Protein AF-A0A9P6H399-F1 (afdb_monomer_lite)

Organism: NCBI:txid56493

Structure (mmCIF, N/CA/C/O backbone):
data_AF-A0A9P6H399-F1
#
_entry.id   AF-A0A9P6H399-F1
#
loop_
_atom_site.group_PDB
_atom_site.id
_atom_site.type_symbol
_atom_site.label_atom_id
_atom_site.label_alt_id
_atom_site.label_comp_id
_atom_site.label_asym_id
_atom_site.label_entity_id
_atom_site.label_seq_id
_atom_site.pdbx_PDB_ins_code
_atom_site.Cartn_x
_atom_site.Cartn_y
_atom_site.Cartn_z
_atom_site.occupancy
_atom_site.B_iso_or_equiv
_atom_site.auth_seq_id
_atom_site.auth_comp_id
_atom_site.auth_asym_id
_atom_site.auth_atom_id
_atom_site.pdbx_PDB_model_num
ATOM 1 N N . MET A 1 1 ? 12.149 -67.390 -6.386 1.00 56.44 1 MET A N 1
ATOM 2 C CA . MET A 1 1 ? 12.774 -66.345 -5.539 1.00 56.44 1 MET A CA 1
ATOM 3 C C . MET A 1 1 ? 13.997 -65.830 -6.284 1.00 56.44 1 MET A C 1
ATOM 5 O O . MET A 1 1 ? 14.786 -66.662 -6.704 1.00 56.44 1 MET A O 1
ATOM 9 N N . ARG A 1 2 ? 14.105 -64.504 -6.474 1.00 49.56 2 ARG A N 1
ATOM 10 C CA . ARG A 1 2 ? 14.801 -63.798 -7.581 1.00 49.56 2 ARG A CA 1
ATOM 11 C C . ARG A 1 2 ? 14.125 -63.976 -8.948 1.00 49.56 2 ARG A C 1
ATOM 13 O O . ARG A 1 2 ? 14.125 -65.073 -9.488 1.00 49.56 2 ARG A O 1
ATOM 20 N N . SER A 1 3 ? 13.524 -62.911 -9.477 1.00 45.97 3 SER A N 1
ATOM 21 C CA . SER A 1 3 ? 14.086 -62.143 -10.600 1.00 45.97 3 SER A CA 1
ATOM 22 C C . SER A 1 3 ? 13.149 -61.000 -11.042 1.00 45.97 3 SER A C 1
ATOM 24 O O . SER A 1 3 ? 11.953 -61.073 -10.761 1.00 45.97 3 SER A O 1
ATOM 26 N N . PRO A 1 4 ? 13.704 -59.950 -11.679 1.00 64.31 4 PRO A N 1
ATOM 27 C CA . PRO A 1 4 ? 13.032 -58.710 -12.068 1.00 64.31 4 PRO A CA 1
ATOM 28 C C . PRO A 1 4 ? 12.551 -58.732 -13.533 1.00 64.31 4 PRO A C 1
ATOM 30 O O . PRO A 1 4 ? 13.038 -59.522 -14.337 1.00 64.31 4 PRO A O 1
ATOM 33 N N . ALA A 1 5 ? 11.643 -57.822 -13.878 1.00 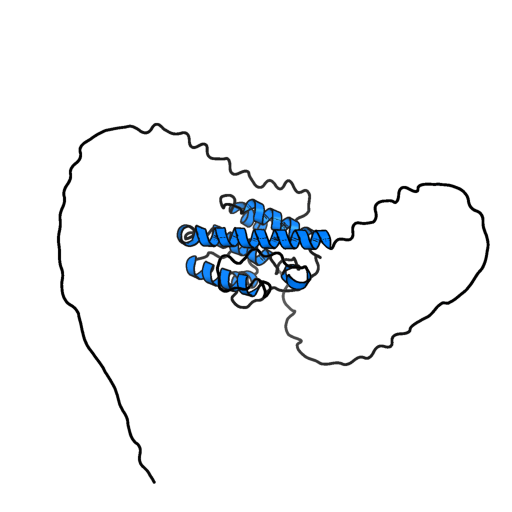55.31 5 ALA A N 1
ATOM 34 C CA . ALA A 1 5 ? 11.356 -57.363 -15.242 1.00 55.31 5 ALA A CA 1
ATOM 35 C C . ALA A 1 5 ? 10.966 -55.881 -15.085 1.00 55.31 5 ALA A C 1
ATOM 37 O O . ALA A 1 5 ? 10.087 -55.576 -14.285 1.00 55.31 5 ALA A O 1
ATOM 38 N N . ASP A 1 6 ? 11.712 -54.888 -15.561 1.00 50.72 6 ASP A N 1
ATOM 39 C CA . ASP A 1 6 ? 12.177 -54.615 -16.927 1.00 50.72 6 ASP A CA 1
ATOM 40 C C . ASP A 1 6 ? 11.008 -54.421 -17.902 1.00 50.72 6 ASP A C 1
ATOM 42 O O . ASP A 1 6 ? 10.477 -55.361 -18.488 1.00 50.72 6 ASP A O 1
ATOM 46 N N . THR A 1 7 ? 10.537 -53.178 -17.986 1.00 59.69 7 THR A N 1
ATOM 47 C CA . THR A 1 7 ? 9.657 -52.617 -19.023 1.00 59.69 7 THR A CA 1
ATOM 48 C C . THR A 1 7 ? 9.739 -51.102 -18.824 1.00 59.69 7 THR A C 1
ATOM 50 O O . THR A 1 7 ? 9.522 -50.621 -17.720 1.00 59.69 7 THR A O 1
ATOM 53 N N . GLY A 1 8 ? 10.070 -50.243 -19.768 1.00 48.22 8 GLY A N 1
ATOM 54 C CA . GLY A 1 8 ? 10.316 -50.357 -21.191 1.00 48.22 8 GLY A CA 1
ATOM 55 C C . GLY A 1 8 ? 10.316 -48.906 -21.666 1.00 48.22 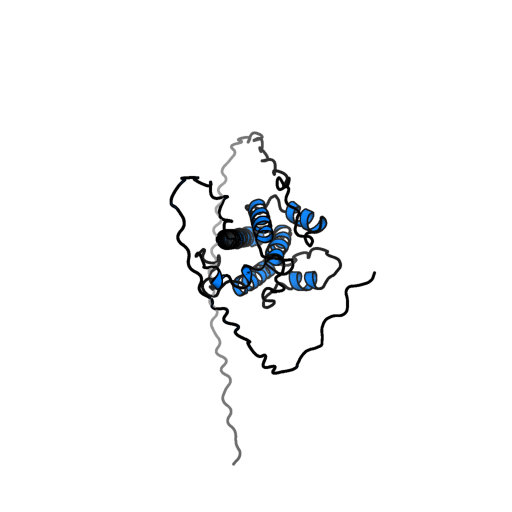8 GLY A C 1
ATOM 56 O O . GLY A 1 8 ? 9.353 -48.178 -21.434 1.00 48.22 8 GLY A O 1
ATOM 57 N N . LEU A 1 9 ? 11.437 -48.464 -22.228 1.00 48.38 9 LEU A N 1
ATOM 58 C CA . LEU A 1 9 ? 11.573 -47.177 -22.900 1.00 48.38 9 LEU A CA 1
ATOM 59 C C . LEU A 1 9 ? 10.561 -47.126 -24.049 1.00 48.38 9 LEU A C 1
ATOM 61 O O . LEU A 1 9 ? 10.626 -47.981 -24.929 1.00 48.38 9 LEU A O 1
ATOM 65 N N . ASN A 1 10 ? 9.669 -46.133 -24.067 1.00 55.03 10 ASN A N 1
ATOM 66 C CA . ASN A 1 10 ? 8.928 -45.795 -25.278 1.00 55.03 10 ASN A CA 1
ATOM 67 C C . ASN A 1 10 ? 9.324 -44.388 -25.726 1.00 55.03 10 ASN A C 1
ATOM 69 O O . ASN A 1 10 ? 8.841 -43.381 -25.209 1.00 55.03 10 ASN A O 1
ATOM 73 N N . ALA A 1 11 ? 10.281 -44.358 -26.649 1.00 48.44 11 ALA A N 1
ATOM 74 C CA . ALA A 1 11 ? 10.540 -43.227 -27.513 1.00 48.44 11 ALA A CA 1
ATOM 75 C C . ALA A 1 11 ? 9.567 -43.344 -28.686 1.00 48.44 11 ALA A C 1
ATOM 77 O O . ALA A 1 11 ? 9.708 -44.249 -29.505 1.00 48.44 11 ALA A O 1
ATOM 78 N N . GLU A 1 12 ? 8.598 -42.436 -28.764 1.00 51.94 12 GLU A N 1
ATOM 79 C CA . GLU A 1 12 ? 7.814 -42.250 -29.977 1.00 51.94 12 GLU A CA 1
ATOM 80 C C . GLU A 1 12 ? 8.087 -40.855 -30.528 1.00 51.94 12 GLU A C 1
ATOM 82 O O . GLU A 1 12 ? 8.062 -39.835 -29.838 1.00 51.94 12 GLU A O 1
ATOM 87 N N . GLN A 1 13 ? 8.479 -40.886 -31.786 1.00 48.72 13 GLN A N 1
ATOM 88 C CA . GLN A 1 13 ? 9.085 -39.853 -32.591 1.00 48.72 13 GLN A CA 1
ATOM 89 C C . GLN A 1 13 ? 8.120 -39.598 -33.759 1.00 48.72 13 GLN A C 1
ATOM 91 O O . GLN A 1 13 ? 7.413 -40.521 -34.161 1.00 48.72 13 GLN A O 1
ATOM 96 N N . VAL A 1 14 ? 8.232 -38.410 -34.376 1.00 55.31 14 VAL A N 1
ATOM 97 C CA . VAL A 1 14 ? 7.723 -38.029 -35.724 1.00 55.31 14 VAL A CA 1
ATOM 98 C C . VAL A 1 14 ? 6.280 -37.448 -35.736 1.00 55.31 14 VAL A C 1
ATOM 100 O O . VAL A 1 14 ? 5.463 -37.908 -34.946 1.00 55.31 14 VAL A O 1
ATOM 103 N N . PRO A 1 15 ? 5.906 -36.471 -36.613 1.00 59.00 15 PRO A N 1
ATOM 104 C CA . PRO A 1 15 ? 6.652 -35.878 -37.738 1.00 59.00 15 PRO A CA 1
ATOM 105 C C . PRO A 1 15 ? 6.819 -34.350 -37.760 1.00 59.00 15 PRO A C 1
ATOM 107 O O . PRO A 1 15 ? 5.972 -33.567 -37.338 1.00 59.00 15 PRO A O 1
ATOM 110 N N . ALA A 1 16 ? 7.895 -33.964 -38.447 1.00 44.66 16 ALA A N 1
ATOM 111 C CA . ALA A 1 16 ? 8.062 -32.690 -39.127 1.00 44.66 16 ALA A CA 1
ATOM 112 C C . ALA A 1 16 ? 6.997 -32.486 -40.222 1.00 44.66 16 ALA A C 1
ATOM 114 O O . ALA A 1 16 ? 6.689 -33.411 -40.973 1.00 44.66 16 ALA A O 1
ATOM 115 N N . SER A 1 17 ? 6.501 -31.254 -40.356 1.00 53.16 17 SER A N 1
ATOM 116 C CA . SER A 1 17 ? 5.765 -30.793 -41.538 1.00 53.16 17 SER A CA 1
ATOM 117 C C . SER A 1 17 ? 6.605 -29.779 -42.324 1.00 53.16 17 SER A C 1
ATOM 119 O O . SER A 1 17 ? 7.189 -28.882 -41.710 1.00 53.16 17 SER A O 1
ATOM 121 N N . PRO A 1 18 ? 6.682 -29.912 -43.660 1.00 58.12 18 PRO A N 1
ATOM 122 C CA . PRO A 1 18 ? 7.480 -29.052 -44.519 1.00 58.12 18 PRO A CA 1
ATOM 123 C C . PRO A 1 18 ? 6.646 -27.983 -45.260 1.00 58.12 18 PRO A C 1
ATOM 125 O O . PRO A 1 18 ? 5.468 -28.172 -45.535 1.00 58.12 18 PRO A O 1
ATOM 128 N N . HIS A 1 19 ? 7.334 -26.894 -45.625 1.00 44.53 19 HIS A N 1
ATOM 129 C CA . HIS A 1 19 ? 7.075 -25.930 -46.711 1.00 44.53 19 HIS A CA 1
ATOM 130 C C . HIS A 1 19 ? 5.679 -25.297 -46.879 1.00 44.53 19 HIS A C 1
ATOM 132 O O . HIS A 1 19 ? 4.761 -25.928 -47.384 1.00 44.53 19 HIS A O 1
ATOM 138 N N . THR A 1 20 ? 5.608 -23.964 -46.771 1.00 45.47 20 THR A N 1
ATOM 139 C CA . THR A 1 20 ? 5.190 -23.137 -47.924 1.00 45.47 20 THR A CA 1
ATOM 140 C C . THR A 1 20 ? 5.811 -21.741 -47.824 1.00 45.47 20 THR A C 1
ATOM 142 O O . THR A 1 20 ? 5.498 -20.960 -46.930 1.00 45.47 20 THR A O 1
ATOM 145 N N . ALA A 1 21 ? 6.725 -21.448 -48.746 1.00 49.28 21 ALA A N 1
ATOM 146 C CA . ALA A 1 21 ? 7.104 -20.090 -49.097 1.00 49.28 21 ALA A CA 1
ATOM 147 C C . ALA A 1 21 ? 5.959 -19.464 -49.898 1.00 49.28 21 ALA A C 1
ATOM 149 O O . ALA A 1 21 ? 5.403 -20.143 -50.752 1.00 49.28 21 ALA A O 1
ATOM 150 N N . ASN A 1 22 ? 5.652 -18.189 -49.669 1.00 49.81 22 ASN A N 1
ATOM 151 C CA . ASN A 1 22 ? 5.100 -17.325 -50.705 1.00 49.81 22 ASN A CA 1
ATOM 152 C C . ASN A 1 22 ? 5.524 -15.882 -50.437 1.00 49.81 22 ASN A C 1
ATOM 154 O O . ASN A 1 22 ? 5.089 -15.236 -49.487 1.00 49.81 22 ASN A O 1
ATOM 158 N N . SER A 1 23 ? 6.409 -15.413 -51.311 1.00 46.62 23 SER A N 1
ATOM 159 C CA . SER A 1 23 ? 6.708 -14.012 -51.548 1.00 46.62 23 SER A CA 1
ATOM 160 C C . SER A 1 23 ? 5.488 -13.331 -52.163 1.00 46.62 23 SER A C 1
ATOM 162 O O . SER A 1 23 ? 4.916 -13.842 -53.125 1.00 46.62 23 SER A O 1
ATOM 164 N N . THR A 1 24 ? 5.139 -12.131 -51.707 1.00 46.69 24 THR A N 1
ATOM 165 C CA . THR A 1 24 ? 4.493 -11.147 -52.582 1.00 46.69 24 THR A CA 1
ATOM 166 C C . THR A 1 24 ? 4.948 -9.752 -52.183 1.00 46.69 24 THR A C 1
ATOM 168 O O . THR A 1 24 ? 4.506 -9.168 -51.200 1.00 46.69 24 THR A O 1
ATOM 171 N N . THR A 1 25 ? 5.887 -9.251 -52.975 1.00 45.34 25 THR A N 1
ATOM 172 C CA . THR A 1 25 ? 6.206 -7.839 -53.137 1.00 45.34 25 THR A CA 1
ATOM 173 C C . THR A 1 25 ? 4.960 -7.119 -53.649 1.00 45.34 25 THR A C 1
ATOM 175 O O . THR A 1 25 ? 4.395 -7.507 -54.669 1.00 45.34 25 THR A O 1
ATOM 178 N N . THR A 1 26 ? 4.529 -6.054 -52.983 1.00 49.28 26 THR A N 1
ATOM 179 C CA . THR A 1 26 ? 3.670 -5.036 -53.599 1.00 49.28 26 THR A CA 1
ATOM 180 C C . THR A 1 26 ? 4.202 -3.677 -53.187 1.00 49.28 26 THR A C 1
ATOM 182 O O . THR A 1 26 ? 3.962 -3.178 -52.093 1.00 49.28 26 THR A O 1
ATOM 185 N N . THR A 1 27 ? 5.009 -3.133 -54.088 1.00 47.66 27 THR A N 1
ATOM 186 C CA . THR A 1 27 ? 5.322 -1.719 -54.226 1.00 47.66 27 THR A CA 1
ATOM 187 C C . THR A 1 27 ? 4.038 -0.966 -54.558 1.00 47.66 27 THR A C 1
ATOM 189 O O . THR A 1 27 ? 3.333 -1.286 -55.513 1.00 47.66 27 THR A O 1
ATOM 192 N N . SER A 1 28 ? 3.724 0.049 -53.767 1.00 62.78 28 SER A N 1
ATOM 193 C CA . SER A 1 28 ? 2.796 1.106 -54.151 1.00 62.78 28 SER A CA 1
ATOM 194 C C . SER A 1 28 ? 3.377 2.404 -53.624 1.00 62.78 28 SER A C 1
ATOM 196 O O . SER A 1 28 ? 3.209 2.758 -52.461 1.00 62.78 28 SER A O 1
ATOM 198 N N . ASP A 1 29 ? 4.126 3.057 -54.507 1.00 48.44 29 ASP A N 1
ATOM 199 C CA . ASP A 1 29 ? 4.407 4.478 -54.432 1.00 48.44 29 ASP A CA 1
ATOM 200 C C . ASP A 1 29 ? 3.072 5.229 -54.403 1.00 48.44 29 ASP A C 1
ATOM 202 O O . ASP A 1 29 ? 2.199 5.030 -55.250 1.00 48.44 29 ASP A O 1
ATOM 206 N N . THR A 1 30 ? 2.889 6.098 -53.416 1.00 59.94 30 THR A N 1
ATOM 207 C CA . THR A 1 30 ? 1.945 7.206 -53.529 1.00 59.94 30 THR A CA 1
ATOM 208 C C . THR A 1 30 ? 2.633 8.452 -53.022 1.00 59.94 30 THR A C 1
ATOM 210 O O . THR A 1 30 ? 3.125 8.531 -51.897 1.00 59.94 30 THR A O 1
ATOM 213 N N . ASP A 1 31 ? 2.700 9.369 -53.968 1.00 45.91 31 ASP A N 1
ATOM 214 C CA . ASP A 1 31 ? 3.429 10.609 -53.988 1.00 45.91 31 ASP A CA 1
ATOM 215 C C . ASP A 1 31 ? 2.832 11.668 -53.045 1.00 45.91 31 ASP A C 1
ATOM 217 O O . ASP A 1 31 ? 1.652 11.657 -52.692 1.00 45.91 31 ASP A O 1
ATOM 221 N N . LEU A 1 32 ? 3.726 12.579 -52.680 1.00 50.50 32 LEU A N 1
ATOM 222 C CA . LEU A 1 32 ? 3.605 13.893 -52.058 1.00 50.50 32 LEU A CA 1
ATOM 223 C C . LEU A 1 32 ? 2.189 14.465 -51.842 1.00 50.50 32 LEU A C 1
ATOM 225 O O . LEU A 1 32 ? 1.514 14.896 -52.775 1.00 50.50 32 LEU A O 1
ATOM 229 N N . SER A 1 33 ? 1.856 14.728 -50.573 1.00 52.94 33 SER A N 1
ATOM 230 C CA . SER A 1 33 ? 1.227 16.008 -50.231 1.00 52.94 33 SER A CA 1
ATOM 231 C C . SER A 1 33 ? 1.635 16.492 -48.842 1.00 52.94 33 SER A C 1
ATOM 233 O O . SER A 1 33 ? 1.347 15.896 -47.806 1.00 52.94 33 SER A O 1
ATOM 235 N N . SER A 1 34 ? 2.372 17.596 -48.878 1.00 53.09 34 SER A N 1
ATOM 236 C CA . SER A 1 34 ? 2.916 18.347 -47.761 1.00 53.09 34 SER A CA 1
ATOM 237 C C . SER A 1 34 ? 1.791 19.116 -47.066 1.00 53.09 34 SER A C 1
ATOM 239 O O . SER A 1 34 ? 1.245 20.065 -47.627 1.00 53.09 34 SER A O 1
ATOM 241 N N . ALA A 1 35 ? 1.452 18.727 -45.838 1.00 48.91 35 ALA A N 1
ATOM 242 C CA . ALA A 1 35 ? 0.605 19.514 -44.948 1.00 48.91 35 ALA A CA 1
ATOM 243 C C . ALA A 1 35 ? 1.302 19.654 -43.590 1.00 48.91 35 ALA A C 1
ATOM 245 O O . ALA A 1 35 ? 1.433 18.714 -42.812 1.00 48.91 35 ALA A O 1
ATOM 246 N N . ARG A 1 36 ? 1.801 20.865 -43.354 1.00 56.97 36 ARG A N 1
ATOM 247 C CA . ARG A 1 36 ? 2.506 21.326 -42.158 1.00 56.97 36 ARG A CA 1
ATOM 248 C C . ARG A 1 36 ? 1.574 21.277 -40.932 1.00 56.97 36 ARG A C 1
ATOM 250 O O . ARG A 1 36 ? 0.585 22.010 -40.933 1.00 56.97 36 ARG A O 1
ATOM 257 N N . PRO A 1 37 ? 1.881 20.513 -39.868 1.00 51.41 37 PRO A N 1
ATOM 258 C CA . PRO A 1 37 ? 1.197 20.660 -38.590 1.00 51.41 37 PRO A CA 1
ATOM 259 C C . PRO A 1 37 ? 1.703 21.937 -37.917 1.00 51.41 37 PRO A C 1
ATOM 261 O O . PRO A 1 37 ? 2.909 22.140 -37.761 1.00 51.41 37 PRO A O 1
ATOM 264 N N . GLY A 1 38 ? 0.783 22.832 -37.563 1.00 53.56 38 GLY A N 1
ATOM 265 C CA . GLY A 1 38 ? 1.098 23.973 -36.711 1.00 53.56 38 GLY A CA 1
ATOM 266 C C . GLY A 1 38 ? 1.588 23.510 -35.332 1.00 53.56 38 GLY A C 1
ATOM 267 O O . GLY A 1 38 ? 1.260 22.398 -34.912 1.00 53.56 38 GLY A O 1
ATOM 268 N N . PRO A 1 39 ? 2.358 24.343 -34.613 1.00 53.50 39 PRO A N 1
ATOM 269 C CA . PRO A 1 39 ? 2.712 24.079 -33.228 1.00 53.50 39 PRO A CA 1
ATOM 270 C C . PRO A 1 39 ? 1.439 24.192 -32.384 1.00 53.50 39 PRO A C 1
ATOM 272 O O . PRO A 1 39 ? 1.049 25.278 -31.956 1.00 53.50 39 PRO A O 1
ATOM 275 N N . GLY A 1 40 ? 0.747 23.067 -32.211 1.00 44.25 40 GLY A N 1
ATOM 276 C CA . GLY A 1 40 ? -0.303 22.930 -31.219 1.00 44.25 40 GLY A CA 1
ATOM 277 C C . GLY A 1 40 ? 0.333 23.156 -29.860 1.00 44.25 40 GLY A C 1
ATOM 278 O O . GLY A 1 40 ? 1.210 22.403 -29.451 1.00 44.25 40 GLY A O 1
ATOM 279 N N . SER A 1 41 ? -0.054 24.247 -29.208 1.00 53.62 41 SER A N 1
ATOM 280 C CA . SER A 1 41 ? 0.273 24.504 -27.818 1.00 53.62 41 SER A CA 1
ATOM 281 C C . SER A 1 41 ? -0.223 23.332 -26.980 1.00 53.62 41 SER A C 1
ATOM 283 O O . SER A 1 41 ? -1.413 23.246 -26.675 1.00 53.62 41 SER A O 1
ATOM 285 N N . ASP A 1 42 ? 0.700 22.452 -26.601 1.00 41.16 42 ASP A N 1
ATOM 286 C CA . ASP A 1 42 ? 0.535 21.574 -25.455 1.00 41.16 42 ASP A CA 1
ATOM 287 C C . ASP A 1 42 ? 0.283 22.475 -24.245 1.00 41.16 42 ASP A C 1
ATOM 289 O O . ASP A 1 42 ? 1.196 23.035 -23.635 1.00 41.16 42 ASP A O 1
ATOM 293 N N . SER A 1 43 ? -0.998 22.657 -23.922 1.00 50.91 43 SER A N 1
ATOM 294 C CA . SER A 1 43 ? -1.415 23.039 -22.581 1.00 50.91 43 SER A CA 1
ATOM 295 C C . SER A 1 43 ? -1.040 21.878 -21.675 1.00 50.91 43 SER A C 1
ATOM 297 O O . SER A 1 43 ? -1.849 20.996 -21.399 1.00 50.91 43 SER A O 1
ATOM 299 N N . ALA A 1 44 ? 0.224 21.866 -21.257 1.00 45.34 44 ALA A N 1
ATOM 300 C CA . ALA A 1 44 ? 0.690 21.069 -20.146 1.00 45.34 44 ALA A CA 1
ATOM 301 C C . ALA A 1 44 ? -0.209 21.419 -18.960 1.00 45.34 44 ALA A C 1
ATOM 303 O O . ALA A 1 44 ? -0.134 22.521 -18.411 1.00 45.34 44 ALA A O 1
ATOM 304 N N . ILE A 1 45 ? -1.115 20.502 -18.622 1.00 49.66 45 ILE A N 1
ATOM 305 C CA . ILE A 1 45 ? -1.917 20.598 -17.411 1.00 49.66 45 ILE A CA 1
ATOM 306 C C . ILE A 1 45 ? -0.901 20.715 -16.271 1.00 49.66 45 ILE A C 1
ATOM 308 O O . ILE A 1 45 ? -0.073 19.812 -16.117 1.00 49.66 45 ILE A O 1
ATOM 312 N N . PRO A 1 46 ? -0.885 21.825 -15.515 1.00 46.47 46 PRO A N 1
ATOM 313 C CA . PRO A 1 46 ? 0.063 21.978 -14.432 1.00 46.47 46 PRO A CA 1
ATOM 314 C C . PRO A 1 46 ? -0.246 20.890 -13.408 1.00 46.47 46 PRO A C 1
ATOM 316 O O . PRO A 1 46 ? -1.306 20.909 -12.778 1.00 46.47 46 PRO A O 1
ATOM 319 N N . ALA A 1 47 ? 0.671 19.925 -13.280 1.00 48.12 47 ALA A N 1
ATOM 320 C CA . ALA A 1 47 ? 0.660 18.944 -12.208 1.00 48.12 47 ALA A CA 1
ATOM 321 C C . ALA A 1 47 ? 0.533 19.730 -10.907 1.00 48.12 47 ALA A C 1
ATOM 323 O O . ALA A 1 47 ? 1.445 20.464 -10.523 1.00 48.12 47 ALA A O 1
ATOM 324 N N . THR A 1 48 ? -0.653 19.688 -10.302 1.00 50.06 48 THR A N 1
ATOM 325 C CA . THR A 1 48 ? -0.938 20.503 -9.130 1.00 50.06 48 THR A CA 1
ATOM 326 C C . THR A 1 48 ? -0.048 19.948 -8.027 1.00 50.06 48 THR A C 1
ATOM 328 O O . THR A 1 48 ? -0.205 18.774 -7.679 1.00 50.06 48 THR A O 1
ATOM 331 N N . PRO A 1 49 ? 0.934 20.716 -7.519 1.00 54.62 49 PRO A N 1
ATOM 332 C CA . PRO A 1 49 ? 1.785 20.223 -6.454 1.00 54.62 49 PRO A CA 1
ATOM 333 C C . PRO A 1 49 ? 0.866 19.823 -5.308 1.00 54.62 49 PRO A C 1
ATOM 335 O O . PRO A 1 49 ? -0.010 20.609 -4.931 1.00 54.62 49 PRO A O 1
ATOM 338 N N . LEU A 1 50 ? 1.040 18.593 -4.808 1.00 54.38 50 LEU A N 1
ATOM 339 C CA . LEU A 1 50 ? 0.365 18.061 -3.626 1.00 54.38 50 LEU A CA 1
ATOM 340 C C . LEU A 1 50 ? 0.716 18.968 -2.449 1.00 54.38 50 LEU A C 1
ATOM 342 O O . LEU A 1 50 ? 1.638 18.706 -1.685 1.00 54.38 50 LEU A O 1
ATOM 346 N N . THR A 1 51 ? 0.031 20.098 -2.363 1.00 52.06 51 THR A N 1
ATOM 347 C CA . THR A 1 51 ? 0.182 21.072 -1.302 1.00 52.06 51 THR A CA 1
ATOM 348 C C . THR A 1 51 ? -0.816 20.601 -0.266 1.00 52.06 51 THR A C 1
ATOM 350 O O . THR A 1 51 ? -2.018 20.763 -0.491 1.00 52.06 51 THR A O 1
ATOM 353 N N . PRO A 1 52 ? -0.374 19.914 0.799 1.00 50.25 52 PRO A N 1
ATOM 354 C CA . PRO A 1 52 ? -1.288 19.301 1.742 1.00 50.25 52 PRO A CA 1
ATOM 355 C C . PRO A 1 52 ? -2.137 20.399 2.373 1.00 50.25 52 PRO A C 1
ATOM 357 O O . PRO A 1 52 ? -1.677 21.165 3.211 1.00 50.25 52 PRO A O 1
ATOM 360 N N . THR A 1 53 ? -3.396 20.485 1.950 1.00 51.38 53 THR A N 1
ATOM 361 C CA . THR A 1 53 ? -4.394 21.388 2.541 1.00 51.38 53 THR A CA 1
ATOM 362 C C . THR A 1 53 ? -4.835 20.889 3.921 1.00 51.38 53 THR A C 1
ATOM 364 O O . THR A 1 53 ? -5.576 21.558 4.634 1.00 51.38 53 THR A O 1
ATOM 367 N N . PHE A 1 54 ? -4.373 19.704 4.316 1.00 46.03 54 PHE A N 1
ATOM 368 C CA . PHE A 1 54 ? -4.699 19.077 5.579 1.00 46.03 54 PHE A CA 1
ATOM 369 C C . PHE A 1 54 ? -3.772 19.578 6.687 1.00 46.03 54 PHE A C 1
ATOM 371 O O . PHE A 1 54 ? -2.614 19.180 6.780 1.00 46.03 54 PHE A O 1
ATOM 378 N N . GLY A 1 55 ? -4.323 20.405 7.574 1.00 50.75 55 GLY A N 1
ATOM 379 C CA . GLY A 1 55 ? -3.738 20.751 8.872 1.00 50.75 55 GLY A CA 1
ATOM 380 C C . GLY A 1 55 ? -3.669 19.583 9.867 1.00 50.75 55 GLY A C 1
ATOM 381 O O . GLY A 1 55 ? -3.542 19.829 11.065 1.00 50.75 55 GLY A O 1
ATOM 382 N N . ASP A 1 56 ? -3.736 18.332 9.398 1.00 54.09 56 ASP A N 1
ATOM 383 C CA . ASP A 1 56 ? -3.615 17.146 10.237 1.00 54.09 56 ASP A CA 1
ATOM 384 C C . ASP A 1 56 ? -2.173 16.645 10.225 1.00 54.09 56 ASP A C 1
ATOM 386 O O . ASP A 1 56 ? -1.546 16.443 9.185 1.00 54.09 56 ASP A O 1
ATOM 390 N N . SER A 1 57 ? -1.640 16.441 11.424 1.00 78.19 57 SER A N 1
ATOM 391 C CA . SER A 1 57 ? -0.313 15.880 11.638 1.00 78.19 57 SER A CA 1
ATOM 392 C C . SER A 1 57 ? -0.194 14.516 10.953 1.00 78.19 57 SER A C 1
ATOM 394 O O . SER A 1 57 ? -0.974 13.609 11.236 1.00 78.19 57 SER A O 1
ATOM 396 N N . TYR A 1 58 ? 0.806 14.354 10.082 1.00 82.88 58 TYR A N 1
ATOM 397 C CA . TYR A 1 58 ? 1.135 13.049 9.513 1.00 82.88 58 TYR A CA 1
ATOM 398 C C . TYR A 1 58 ? 1.418 12.023 10.622 1.00 82.88 58 TYR A C 1
ATOM 400 O O . TYR A 1 58 ? 2.013 12.368 11.653 1.00 82.88 58 TYR A O 1
ATOM 408 N N . PRO A 1 59 ? 1.072 10.743 10.405 1.00 84.62 59 PRO A N 1
ATOM 409 C CA . PRO A 1 59 ? 1.511 9.661 11.271 1.00 84.62 59 PRO A CA 1
ATOM 410 C C . PRO A 1 59 ? 3.021 9.747 11.501 1.00 84.62 59 PRO A C 1
ATOM 412 O O . PRO A 1 59 ? 3.791 9.878 10.554 1.00 84.62 59 PRO A O 1
ATOM 415 N N . LYS A 1 60 ? 3.470 9.630 12.756 1.00 86.19 60 LYS A N 1
ATOM 416 C CA . LYS A 1 60 ? 4.877 9.871 13.148 1.00 86.19 60 LYS A CA 1
ATOM 417 C C . LYS A 1 60 ? 5.915 9.031 12.392 1.00 86.19 60 LYS A C 1
ATOM 419 O O . LYS A 1 60 ? 7.091 9.374 12.397 1.00 86.19 60 LYS A O 1
ATOM 424 N N . PHE A 1 61 ? 5.505 7.903 11.809 1.00 85.19 61 PHE A N 1
ATOM 425 C CA . PHE A 1 61 ? 6.385 7.031 11.028 1.00 85.19 61 PHE A CA 1
ATOM 426 C C . PHE A 1 61 ? 6.561 7.488 9.573 1.00 85.19 61 PHE A C 1
ATOM 428 O O . PHE A 1 61 ? 7.454 6.989 8.895 1.00 85.19 61 PHE A O 1
ATOM 435 N N . ILE A 1 62 ? 5.731 8.414 9.095 1.00 87.62 62 ILE A N 1
ATOM 436 C CA . ILE A 1 62 ? 5.855 9.029 7.779 1.00 87.62 62 ILE A CA 1
ATOM 437 C C . ILE A 1 62 ? 6.841 10.191 7.911 1.00 87.62 62 ILE A C 1
ATOM 439 O O . ILE A 1 62 ? 6.503 11.291 8.343 1.00 87.62 62 ILE A O 1
ATOM 443 N N . THR A 1 63 ? 8.103 9.911 7.598 1.00 88.88 63 THR A N 1
ATOM 444 C CA . THR A 1 63 ? 9.182 10.902 7.627 1.00 88.88 63 THR A CA 1
ATOM 445 C C . THR A 1 63 ? 9.108 11.828 6.405 1.00 88.88 63 THR A C 1
ATOM 447 O O . THR A 1 63 ? 8.496 11.464 5.397 1.00 88.88 63 THR A O 1
ATOM 450 N N . PRO A 1 64 ? 9.781 12.994 6.423 1.00 86.88 64 PRO A N 1
ATOM 451 C CA . PRO A 1 64 ? 9.867 13.862 5.247 1.00 86.88 64 PRO A CA 1
ATOM 452 C C . PRO A 1 64 ? 10.398 13.153 3.991 1.00 86.88 64 PRO A C 1
ATOM 454 O O . PRO A 1 64 ? 9.919 13.423 2.896 1.00 86.88 64 PRO A O 1
ATOM 457 N N . GLY A 1 65 ? 11.332 12.204 4.141 1.00 86.38 65 GLY A N 1
ATOM 458 C CA . GLY A 1 65 ? 11.836 11.401 3.020 1.00 86.38 65 GLY A CA 1
ATOM 459 C C . GLY A 1 65 ? 10.772 10.477 2.418 1.00 86.38 65 GLY A C 1
ATOM 460 O O . GLY A 1 65 ? 10.652 10.387 1.199 1.00 86.38 65 GLY A O 1
ATOM 461 N N . ILE A 1 66 ? 9.940 9.854 3.261 1.00 88.44 66 ILE A N 1
ATOM 462 C CA . ILE A 1 66 ? 8.792 9.059 2.797 1.00 88.44 66 ILE A CA 1
ATOM 463 C C . ILE A 1 66 ? 7.777 9.960 2.086 1.00 88.44 66 ILE A C 1
ATOM 465 O O . ILE A 1 66 ? 7.278 9.583 1.032 1.00 88.44 66 ILE A O 1
ATOM 469 N N . LEU A 1 67 ? 7.494 11.154 2.618 1.00 87.12 67 LEU A N 1
ATOM 470 C CA . LEU A 1 67 ? 6.587 12.104 1.963 1.00 87.12 67 LEU A CA 1
ATOM 471 C C . LEU A 1 67 ? 7.102 12.538 0.597 1.00 87.12 67 LEU A C 1
ATOM 473 O O . LEU A 1 67 ? 6.341 12.505 -0.362 1.00 87.12 67 LEU A O 1
ATOM 477 N N . ALA A 1 68 ? 8.385 12.886 0.491 1.00 87.25 68 ALA A N 1
ATOM 478 C CA . ALA A 1 68 ? 8.995 13.239 -0.787 1.00 87.25 68 ALA A CA 1
ATOM 479 C C . ALA A 1 68 ? 8.830 12.105 -1.812 1.00 87.25 68 ALA A C 1
ATOM 481 O O . ALA A 1 68 ? 8.416 12.350 -2.939 1.00 87.25 68 ALA A O 1
ATOM 482 N N . SER A 1 69 ? 9.051 10.858 -1.387 1.00 87.06 69 SER A N 1
ATOM 483 C CA . SER A 1 69 ? 8.873 9.657 -2.214 1.00 87.06 69 SER A CA 1
ATOM 484 C C . SER A 1 69 ? 7.428 9.416 -2.658 1.00 87.06 69 SER A C 1
ATOM 486 O O . SER A 1 69 ? 7.196 8.942 -3.767 1.00 87.06 69 SER A O 1
ATOM 488 N N . LEU A 1 70 ? 6.442 9.737 -1.814 1.00 89.75 70 LEU A N 1
ATOM 489 C CA . LEU A 1 70 ? 5.030 9.670 -2.195 1.00 89.75 70 LEU A CA 1
ATOM 490 C C . LEU A 1 70 ? 4.642 10.822 -3.134 1.00 89.75 70 LEU A C 1
ATOM 492 O O . LEU A 1 70 ? 3.815 10.621 -4.016 1.00 89.75 70 LEU A O 1
ATOM 496 N N . SER A 1 71 ? 5.236 12.005 -2.985 1.00 87.56 71 SER A N 1
ATOM 497 C CA . SER A 1 71 ? 4.937 13.164 -3.835 1.00 87.56 71 SER A CA 1
ATOM 498 C C . SER A 1 71 ? 5.569 13.094 -5.226 1.00 87.56 71 SER A C 1
ATOM 500 O O . SER A 1 71 ? 5.010 13.639 -6.173 1.00 87.56 71 SER A O 1
ATOM 502 N N . ASP A 1 72 ? 6.698 12.400 -5.366 1.00 84.31 72 ASP A N 1
ATOM 503 C CA . ASP A 1 72 ? 7.448 12.246 -6.624 1.00 84.31 72 ASP A CA 1
ATOM 504 C C . ASP A 1 72 ? 6.664 11.500 -7.727 1.00 84.31 72 ASP A C 1
ATOM 506 O O . ASP A 1 72 ? 6.998 11.549 -8.905 1.00 84.31 72 ASP A O 1
ATOM 510 N N . VAL A 1 73 ? 5.563 10.836 -7.367 1.00 86.31 73 VAL A N 1
ATOM 511 C CA . VAL A 1 73 ? 4.743 10.006 -8.269 1.00 86.31 73 VAL A CA 1
ATOM 512 C C . VAL A 1 73 ? 3.540 10.780 -8.851 1.00 86.31 73 VAL A C 1
ATOM 514 O O . VAL A 1 73 ? 2.627 10.197 -9.433 1.00 86.31 73 VAL A O 1
ATOM 517 N N . ALA A 1 74 ? 3.526 12.114 -8.738 1.00 70.00 74 ALA A N 1
ATOM 518 C CA . ALA A 1 74 ? 2.382 12.979 -9.069 1.00 70.00 74 ALA A CA 1
ATOM 519 C C . ALA A 1 74 ? 1.831 12.863 -10.510 1.00 70.00 74 ALA A C 1
ATOM 521 O O . ALA A 1 74 ? 0.697 13.267 -10.751 1.00 70.00 74 ALA A O 1
ATOM 522 N N . GLY A 1 75 ? 2.589 12.301 -11.457 1.00 81.25 75 GLY A N 1
ATOM 523 C CA . GLY A 1 75 ? 2.129 12.053 -12.831 1.00 81.25 75 GLY A CA 1
ATOM 524 C C . GLY A 1 75 ? 1.294 10.780 -13.026 1.00 81.25 75 GLY A C 1
ATOM 525 O O . GLY A 1 75 ? 0.793 10.553 -14.123 1.00 81.25 75 GLY A O 1
ATOM 526 N N . THR A 1 76 ? 1.152 9.935 -12.001 1.00 88.19 76 THR A N 1
ATOM 527 C CA . THR A 1 76 ? 0.408 8.671 -12.111 1.00 88.19 76 THR A CA 1
ATOM 528 C C . THR A 1 76 ? -1.076 8.889 -11.819 1.00 88.19 76 THR A C 1
ATOM 530 O O . THR A 1 76 ? -1.438 9.423 -10.768 1.00 88.19 76 THR A O 1
ATOM 533 N N . GLU A 1 77 ? -1.948 8.459 -12.734 1.00 91.44 77 GLU A N 1
ATOM 534 C CA . GLU A 1 77 ? -3.402 8.594 -12.592 1.00 91.44 77 GLU A CA 1
ATOM 535 C C . GLU A 1 77 ? -3.905 7.971 -11.276 1.00 91.44 77 GLU A C 1
ATOM 537 O O . GLU A 1 77 ? -3.494 6.879 -10.883 1.00 91.44 77 GLU A O 1
ATOM 542 N N . GLY A 1 78 ? -4.773 8.693 -10.560 1.00 93.12 78 GLY A N 1
ATOM 543 C CA . GLY A 1 78 ? -5.360 8.244 -9.291 1.00 93.12 78 GLY A CA 1
ATOM 544 C C . GLY A 1 78 ? -4.407 8.227 -8.087 1.00 93.12 78 GLY A C 1
ATOM 545 O O . GLY A 1 78 ? -4.853 7.992 -6.964 1.00 93.12 78 GLY A O 1
ATOM 546 N N . TRP A 1 79 ? -3.114 8.516 -8.269 1.00 95.69 79 TRP A N 1
ATOM 547 C CA . TRP A 1 79 ? -2.123 8.429 -7.193 1.00 95.69 79 TRP A CA 1
ATOM 548 C C . TRP A 1 79 ? -2.362 9.429 -6.055 1.00 95.69 79 TRP A C 1
ATOM 550 O O . TRP A 1 79 ? -2.336 9.060 -4.881 1.00 95.69 79 TRP A O 1
ATOM 560 N N . SER A 1 80 ? -2.632 10.693 -6.395 1.00 92.88 80 SER A N 1
ATOM 561 C CA . SER A 1 80 ? -2.962 11.734 -5.409 1.00 92.88 80 SER A CA 1
ATOM 562 C C . SER A 1 80 ? -4.132 11.307 -4.521 1.00 92.88 80 SER A C 1
ATOM 564 O O . SER A 1 80 ? -4.050 11.370 -3.292 1.00 92.88 80 SER A O 1
ATOM 566 N N . ASP A 1 81 ? -5.203 10.818 -5.145 1.00 94.31 81 ASP A N 1
ATOM 567 C CA . ASP A 1 81 ? -6.414 10.392 -4.448 1.00 94.31 81 ASP A CA 1
ATOM 568 C C . ASP A 1 81 ? -6.143 9.181 -3.556 1.00 94.31 81 ASP A C 1
ATOM 570 O O . ASP A 1 81 ? -6.616 9.136 -2.419 1.00 94.31 81 ASP A O 1
ATOM 574 N N . LEU A 1 82 ? -5.332 8.229 -4.029 1.00 96.56 82 LEU A N 1
ATOM 575 C CA . LEU A 1 82 ? -4.887 7.082 -3.243 1.00 96.56 82 LEU A CA 1
ATOM 576 C C . LEU A 1 82 ? -4.150 7.523 -1.969 1.00 96.56 82 LEU A C 1
ATOM 578 O O . LEU A 1 82 ? -4.473 7.051 -0.876 1.00 96.56 82 LEU A O 1
ATOM 582 N N . VAL A 1 83 ? -3.184 8.439 -2.089 1.00 94.69 83 VAL A N 1
ATOM 583 C CA . VAL A 1 83 ? -2.417 8.948 -0.940 1.00 94.69 83 VAL A CA 1
ATOM 584 C C . VAL A 1 83 ? -3.333 9.686 0.039 1.00 94.69 83 VAL A C 1
ATOM 586 O O . VAL A 1 83 ? -3.246 9.454 1.246 1.00 94.69 83 VAL A O 1
ATOM 589 N N . GLN A 1 84 ? -4.255 10.519 -0.450 1.00 93.06 84 GLN A N 1
ATOM 590 C CA . GLN A 1 84 ? -5.221 11.219 0.404 1.00 93.06 84 GLN A CA 1
ATOM 591 C C . GLN A 1 84 ? -6.160 10.250 1.137 1.00 93.06 84 GLN A C 1
ATOM 593 O O . GLN A 1 84 ? -6.394 10.401 2.338 1.00 93.06 84 GLN A O 1
ATOM 598 N N . LEU A 1 85 ? -6.666 9.224 0.446 1.00 95.31 85 LEU A N 1
ATOM 599 C CA . LEU A 1 85 ? -7.491 8.175 1.050 1.00 95.31 85 LEU A CA 1
ATOM 600 C C . LEU A 1 85 ? -6.726 7.397 2.119 1.00 95.31 85 LEU A C 1
ATOM 602 O O . LEU A 1 85 ? -7.281 7.115 3.180 1.00 95.31 85 LEU A O 1
ATOM 606 N N . TYR A 1 86 ? -5.454 7.090 1.867 1.00 95.19 86 TYR A N 1
ATOM 607 C CA . TYR A 1 86 ? -4.598 6.427 2.841 1.00 95.19 86 TYR A CA 1
ATOM 608 C C . TYR A 1 86 ? -4.403 7.275 4.103 1.00 95.19 86 TYR A C 1
ATOM 610 O O . TYR A 1 86 ? -4.591 6.770 5.209 1.00 95.19 86 TYR A O 1
ATOM 618 N N . LEU A 1 87 ? -4.092 8.566 3.959 1.00 92.62 87 LEU A N 1
ATOM 619 C CA . LEU A 1 87 ? -3.936 9.468 5.104 1.00 92.62 87 LEU A CA 1
ATOM 620 C C . LEU A 1 87 ? -5.238 9.598 5.904 1.00 92.62 87 LEU A C 1
ATOM 622 O O . LEU A 1 87 ? -5.217 9.529 7.132 1.00 92.62 87 LEU A O 1
ATOM 626 N N . LYS A 1 88 ? -6.383 9.703 5.215 1.00 92.94 88 LYS A N 1
ATOM 627 C CA . LYS A 1 88 ? -7.705 9.695 5.854 1.00 92.94 88 LYS A CA 1
ATOM 628 C C . LYS A 1 88 ? -7.934 8.407 6.650 1.00 92.94 88 LYS A C 1
ATOM 630 O O . LYS A 1 88 ? -8.348 8.473 7.805 1.00 92.94 88 LYS A O 1
ATOM 635 N N . PHE A 1 89 ? -7.676 7.248 6.046 1.00 93.69 89 PHE A N 1
ATOM 636 C CA . PHE A 1 89 ? -7.792 5.952 6.715 1.00 93.69 89 PHE A CA 1
ATOM 637 C C . PHE A 1 89 ? -6.902 5.882 7.963 1.00 93.69 89 PHE A C 1
ATOM 639 O O . PHE A 1 89 ? -7.373 5.496 9.029 1.00 93.69 89 PHE A O 1
ATOM 646 N N . GLU A 1 90 ? -5.643 6.300 7.856 1.00 92.56 90 GLU A N 1
ATOM 647 C CA . GLU A 1 90 ? -4.679 6.221 8.954 1.00 92.56 90 GLU A CA 1
ATOM 648 C C . GLU A 1 90 ? -5.066 7.137 10.130 1.00 92.56 90 GLU A C 1
ATOM 650 O O . GLU A 1 90 ? -4.918 6.741 11.285 1.00 92.56 90 GLU A O 1
ATOM 655 N N . ASN A 1 91 ? -5.646 8.311 9.851 1.00 89.81 91 ASN A N 1
ATOM 656 C CA . ASN A 1 91 ? -6.170 9.225 10.874 1.00 89.81 91 ASN A CA 1
ATOM 657 C C . ASN A 1 91 ? -7.431 8.691 11.578 1.00 89.81 91 ASN A C 1
ATOM 659 O O . ASN A 1 91 ? -7.676 9.025 12.739 1.00 89.81 91 ASN A O 1
ATOM 663 N N . LEU A 1 92 ? -8.235 7.870 10.896 1.00 90.81 92 LEU A N 1
ATOM 664 C CA . LEU A 1 92 ? -9.422 7.221 11.467 1.00 90.81 92 LEU A CA 1
ATOM 665 C C . LEU A 1 92 ? -9.088 5.916 12.195 1.00 90.81 92 LEU A C 1
ATOM 667 O O . LEU A 1 92 ? -9.806 5.505 13.110 1.00 90.81 92 LEU A O 1
ATOM 671 N N . SER A 1 93 ? -8.026 5.238 11.766 1.00 88.00 93 SER A N 1
ATOM 672 C CA . SER A 1 93 ? -7.652 3.933 12.283 1.00 88.00 93 SER A CA 1
ATOM 673 C C . SER A 1 93 ? -7.245 4.020 13.760 1.00 88.00 93 SER A C 1
ATOM 675 O O . SER A 1 93 ? -6.487 4.910 14.159 1.00 88.00 93 SER A O 1
ATOM 677 N N . PRO A 1 94 ? -7.668 3.061 14.605 1.00 80.12 94 PRO A N 1
ATOM 678 C CA . PRO A 1 94 ? -7.195 2.982 15.977 1.00 80.12 94 PRO A CA 1
ATOM 679 C C . PRO A 1 94 ? -5.670 2.768 15.991 1.00 80.12 94 PRO A C 1
ATOM 681 O O . PRO A 1 94 ? -5.164 1.684 15.712 1.00 80.12 94 PRO A O 1
ATOM 684 N N . SER A 1 95 ? -4.943 3.832 16.347 1.00 65.06 95 SER A N 1
ATOM 685 C CA . SER A 1 95 ? -3.483 4.050 16.256 1.00 65.06 95 SER A CA 1
ATOM 686 C C . SER A 1 95 ? -2.566 3.047 17.005 1.00 65.06 95 SER A C 1
ATOM 688 O O . SER A 1 95 ? -1.405 3.333 17.285 1.00 65.06 95 SER A O 1
ATOM 690 N N . LYS A 1 96 ? -3.047 1.865 17.406 1.00 63.50 96 LYS A N 1
ATOM 691 C CA . LYS A 1 96 ? -2.348 0.983 18.364 1.00 63.50 96 LYS A CA 1
ATOM 692 C C . LYS A 1 96 ? -2.252 -0.480 17.958 1.00 63.50 96 LYS A C 1
ATOM 694 O O . LYS A 1 96 ? -1.775 -1.292 18.750 1.00 63.50 96 LYS A O 1
ATOM 699 N N . SER A 1 97 ? -2.696 -0.844 16.763 1.00 63.91 97 SER A N 1
ATOM 700 C CA . SER A 1 97 ? -2.659 -2.246 16.377 1.00 63.91 97 SER A CA 1
ATOM 701 C C . SER A 1 97 ? -1.250 -2.665 15.960 1.00 63.91 97 SER A C 1
ATOM 703 O O . SER A 1 97 ? -0.672 -2.141 15.014 1.00 63.91 97 SER A O 1
ATOM 705 N N . THR A 1 98 ? -0.688 -3.642 16.671 1.00 67.69 98 THR A N 1
ATOM 706 C CA . THR A 1 98 ? 0.545 -4.341 16.276 1.00 67.69 98 THR A CA 1
ATOM 707 C C . THR A 1 98 ? 0.280 -5.423 15.227 1.00 67.69 98 THR A C 1
ATOM 709 O O . THR A 1 98 ? 1.203 -6.152 14.856 1.00 67.69 98 THR A O 1
ATOM 712 N N . SER A 1 99 ? -0.967 -5.537 14.751 1.00 74.06 99 SER A N 1
ATOM 713 C CA . SER A 1 99 ? -1.359 -6.456 13.689 1.00 74.06 99 SER A CA 1
ATOM 714 C C . SER A 1 99 ? -0.503 -6.219 12.453 1.00 74.06 99 SER A C 1
ATOM 716 O O . SER A 1 99 ? -0.562 -5.167 11.823 1.00 74.06 99 SER A O 1
ATOM 718 N N . ARG A 1 100 ? 0.272 -7.236 12.088 1.00 84.50 100 ARG A N 1
ATOM 719 C CA . ARG A 1 100 ? 1.043 -7.257 10.849 1.00 84.50 100 ARG A CA 1
ATOM 720 C C . ARG A 1 100 ? 0.221 -7.934 9.763 1.00 84.50 100 ARG A C 1
ATOM 722 O O . ARG A 1 100 ? -0.412 -8.964 10.016 1.00 84.50 100 ARG A O 1
ATOM 729 N N . LEU A 1 101 ? 0.264 -7.373 8.559 1.00 87.25 101 LEU A N 1
ATOM 730 C CA . LEU A 1 101 ? -0.268 -8.049 7.381 1.00 87.25 101 LEU A CA 1
ATOM 731 C C . LEU A 1 101 ? 0.560 -9.306 7.069 1.00 87.25 101 LEU A C 1
ATOM 733 O O . LEU A 1 101 ? 1.73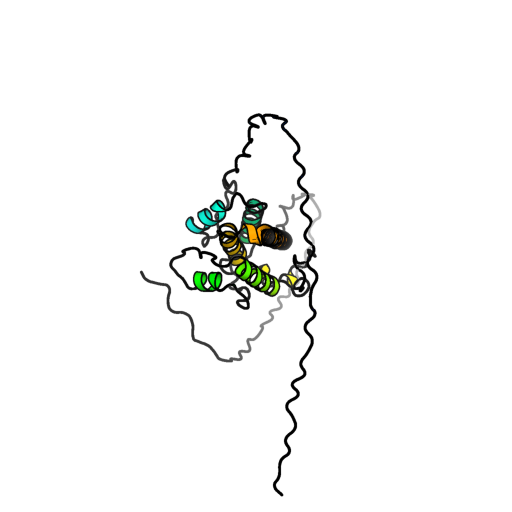9 -9.369 7.453 1.00 87.25 101 LEU A O 1
ATOM 737 N N . PRO A 1 102 ? -0.042 -10.309 6.403 1.00 87.44 102 PRO A N 1
ATOM 738 C CA . PRO A 1 102 ? 0.660 -11.505 5.964 1.00 87.44 102 PRO A CA 1
ATOM 739 C C . PRO A 1 102 ? 2.012 -11.196 5.307 1.00 87.44 102 PRO A C 1
ATOM 741 O O . PRO A 1 102 ? 2.197 -10.211 4.583 1.00 87.44 102 PRO A O 1
ATOM 744 N N . HIS A 1 103 ? 2.993 -12.038 5.622 1.00 89.69 103 HIS A N 1
ATOM 745 C CA . HIS A 1 103 ? 4.340 -11.968 5.048 1.00 89.69 103 HIS A CA 1
ATOM 746 C C . HIS A 1 103 ? 4.493 -12.863 3.813 1.00 89.69 103 HIS A C 1
ATOM 748 O O . HIS A 1 103 ? 5.336 -12.608 2.960 1.00 89.69 103 HIS A O 1
ATOM 754 N N . LYS A 1 104 ? 3.631 -13.875 3.683 1.00 90.88 104 LYS A N 1
ATOM 755 C CA . LYS A 1 104 ? 3.614 -14.811 2.559 1.00 90.88 104 LYS A CA 1
ATOM 756 C C . LYS A 1 104 ? 3.411 -14.064 1.233 1.00 90.88 104 LYS A C 1
ATOM 758 O O . LYS A 1 104 ? 2.610 -13.138 1.173 1.00 90.88 104 LYS A O 1
ATOM 763 N N . GLN A 1 105 ? 4.136 -14.483 0.194 1.00 91.12 105 GLN A N 1
ATOM 764 C CA . GLN A 1 105 ? 4.135 -13.892 -1.157 1.00 91.12 105 GLN A CA 1
ATOM 765 C C . GLN A 1 105 ? 4.616 -12.437 -1.263 1.00 91.12 105 GLN A C 1
ATOM 767 O O . GLN A 1 105 ? 4.635 -11.888 -2.359 1.00 91.12 105 GLN A O 1
ATOM 772 N N . ARG A 1 106 ? 5.056 -11.810 -0.165 1.00 95.75 106 ARG A N 1
ATOM 773 C CA . ARG A 1 106 ? 5.573 -10.440 -0.197 1.00 95.75 106 ARG A CA 1
ATOM 774 C C . ARG A 1 106 ? 6.747 -10.317 -1.182 1.00 95.75 106 ARG A C 1
ATOM 776 O O . ARG A 1 106 ? 7.662 -11.141 -1.109 1.00 95.75 106 ARG A O 1
ATOM 783 N N . PRO A 1 107 ? 6.773 -9.281 -2.045 1.00 97.38 107 PRO A N 1
ATOM 784 C CA . PRO A 1 107 ? 7.918 -9.023 -2.911 1.00 97.38 107 PRO A CA 1
ATOM 785 C C . PRO A 1 107 ? 9.218 -8.903 -2.106 1.00 97.38 107 PRO A C 1
ATOM 787 O O . PRO A 1 107 ? 9.241 -8.300 -1.026 1.00 97.38 107 PRO A O 1
ATOM 790 N N . ILE A 1 108 ? 10.304 -9.478 -2.630 1.00 95.81 108 ILE A N 1
ATOM 791 C CA . ILE A 1 108 ? 11.602 -9.532 -1.937 1.00 95.81 108 ILE A CA 1
ATOM 792 C C . ILE A 1 108 ? 12.144 -8.129 -1.646 1.00 95.81 108 ILE A C 1
ATOM 794 O O . ILE A 1 108 ? 12.793 -7.915 -0.630 1.00 95.81 108 ILE A O 1
ATOM 798 N N . GLU A 1 109 ? 11.815 -7.164 -2.497 1.00 96.25 109 GLU A N 1
ATOM 799 C CA . GLU A 1 109 ? 12.191 -5.760 -2.395 1.00 96.25 109 GLU A CA 1
ATOM 800 C C . GLU A 1 109 ? 11.574 -5.119 -1.146 1.00 96.25 109 GLU A C 1
ATOM 802 O O . GLU A 1 109 ? 12.253 -4.406 -0.411 1.00 96.25 109 GLU A O 1
ATOM 807 N N . VAL A 1 110 ? 10.308 -5.436 -0.848 1.00 95.50 110 VAL A N 1
ATOM 808 C CA . VAL A 1 110 ? 9.620 -4.964 0.364 1.00 95.50 110 VAL A CA 1
ATOM 809 C C . VAL A 1 110 ? 10.216 -5.623 1.606 1.00 95.50 110 VAL A C 1
ATOM 811 O O . VAL A 1 110 ? 10.396 -4.966 2.630 1.00 95.50 110 VAL A O 1
ATOM 814 N N . ASP A 1 111 ? 10.526 -6.919 1.539 1.00 94.38 111 ASP A N 1
ATOM 815 C CA . ASP A 1 111 ? 11.136 -7.633 2.662 1.00 94.38 111 ASP A CA 1
ATOM 816 C C . ASP A 1 111 ? 12.555 -7.133 2.971 1.00 94.38 111 ASP A C 1
ATOM 818 O O . ASP A 1 111 ? 12.887 -6.887 4.131 1.00 94.38 111 ASP A O 1
ATOM 822 N N . ALA A 1 112 ? 13.368 -6.921 1.935 1.00 94.38 112 ALA A N 1
ATOM 823 C CA . ALA A 1 112 ? 14.699 -6.340 2.050 1.00 94.38 112 ALA A CA 1
ATOM 824 C C . ALA A 1 112 ? 14.633 -4.921 2.629 1.00 94.38 112 ALA A C 1
ATOM 826 O O . ALA A 1 112 ? 15.334 -4.628 3.594 1.00 94.38 112 ALA A O 1
ATOM 827 N N . TRP A 1 113 ? 13.728 -4.079 2.121 1.00 94.19 113 TRP A N 1
ATOM 828 C CA . TRP A 1 113 ? 13.537 -2.717 2.621 1.00 94.19 113 TRP A CA 1
ATOM 829 C C . TRP A 1 113 ? 13.129 -2.672 4.096 1.00 94.19 113 TRP A C 1
ATOM 831 O O . TRP A 1 113 ? 13.601 -1.832 4.848 1.00 94.19 113 TRP A O 1
ATOM 841 N N . LEU A 1 114 ? 12.281 -3.600 4.543 1.00 92.44 114 LEU A N 1
ATOM 842 C CA . LEU A 1 114 ? 11.876 -3.679 5.949 1.00 92.44 114 LEU A CA 1
ATOM 843 C C . LEU A 1 114 ? 13.002 -4.118 6.890 1.00 92.44 114 LEU A C 1
ATOM 845 O O . LEU A 1 114 ? 12.944 -3.819 8.086 1.00 92.44 114 LEU A O 1
ATOM 849 N N . LYS A 1 115 ? 13.976 -4.873 6.374 1.00 91.88 115 LYS A N 1
ATOM 850 C CA . LYS A 1 115 ? 15.169 -5.303 7.114 1.00 91.88 115 LYS A CA 1
ATOM 851 C C . LYS A 1 115 ? 16.240 -4.220 7.132 1.00 91.88 115 LYS A C 1
ATOM 853 O O . LYS A 1 115 ? 17.020 -4.167 8.081 1.00 91.88 115 LYS A O 1
ATOM 858 N N . ASP A 1 116 ? 16.277 -3.387 6.101 1.00 87.62 116 ASP A N 1
ATOM 859 C CA . ASP A 1 116 ? 17.256 -2.326 5.973 1.00 87.62 116 ASP A CA 1
ATOM 860 C C . ASP A 1 116 ? 16.871 -1.092 6.809 1.00 87.62 116 ASP A C 1
ATOM 862 O O . ASP A 1 116 ? 15.780 -0.534 6.702 1.00 87.62 116 ASP A O 1
ATOM 866 N N . ALA A 1 117 ? 17.796 -0.650 7.660 1.00 66.12 117 ALA A N 1
ATOM 867 C CA . ALA A 1 117 ? 17.638 0.552 8.470 1.00 66.12 117 ALA A CA 1
ATOM 868 C C . ALA A 1 117 ? 18.003 1.839 7.708 1.00 66.12 117 ALA A C 1
ATOM 870 O O . ALA A 1 117 ? 17.735 2.928 8.214 1.00 66.12 117 ALA A O 1
ATOM 871 N N . THR A 1 118 ? 18.607 1.738 6.517 1.00 74.31 118 THR A N 1
ATOM 872 C CA . THR A 1 118 ? 19.060 2.901 5.733 1.00 74.31 118 THR A CA 1
ATOM 873 C C . THR A 1 118 ? 17.903 3.745 5.198 1.00 74.31 118 THR A C 1
ATOM 875 O O . THR A 1 118 ? 18.078 4.932 4.931 1.00 74.31 118 THR A O 1
ATOM 878 N N . GLY A 1 119 ? 16.717 3.146 5.034 1.00 75.25 119 GLY A N 1
ATOM 879 C CA . GLY A 1 119 ? 15.537 3.812 4.486 1.00 75.25 119 GLY A CA 1
ATOM 880 C C . GLY A 1 119 ? 15.598 4.076 2.977 1.00 75.25 119 GLY A C 1
ATOM 881 O O . GLY A 1 119 ? 14.680 4.704 2.449 1.00 75.25 119 GLY A O 1
ATOM 882 N N . VAL A 1 120 ? 16.628 3.590 2.273 1.00 85.50 120 VAL A N 1
ATOM 883 C CA . VAL A 1 120 ? 16.763 3.752 0.818 1.00 85.50 120 VAL A CA 1
ATOM 884 C C . VAL A 1 120 ? 15.667 2.965 0.100 1.00 85.50 120 VAL A C 1
ATOM 886 O O . VAL A 1 120 ? 15.447 1.790 0.379 1.00 85.50 120 VAL A O 1
ATOM 889 N N . HIS A 1 121 ? 14.960 3.607 -0.832 1.00 89.62 121 HIS A N 1
ATOM 890 C CA . HIS A 1 121 ? 13.900 2.945 -1.594 1.00 89.62 121 HIS A CA 1
ATOM 891 C C . HIS A 1 121 ? 14.471 1.915 -2.583 1.00 89.62 121 HIS A C 1
ATOM 893 O O . HIS A 1 121 ? 15.420 2.242 -3.299 1.00 89.62 121 HIS A O 1
ATOM 899 N N . PRO A 1 122 ? 13.888 0.706 -2.676 1.00 92.31 122 PRO A N 1
ATOM 900 C CA . PRO A 1 122 ? 14.316 -0.296 -3.645 1.00 92.31 122 PRO A CA 1
ATOM 901 C C . PRO A 1 122 ? 14.142 0.171 -5.090 1.00 92.31 122 PRO A C 1
ATOM 903 O O . PRO A 1 122 ? 13.158 0.828 -5.432 1.00 92.31 122 PRO A O 1
ATOM 906 N N . VAL A 1 123 ? 15.072 -0.245 -5.950 1.00 92.44 123 VAL A N 1
ATOM 907 C CA . VAL A 1 123 ? 14.937 -0.129 -7.405 1.00 92.44 123 VAL A CA 1
ATOM 908 C C . VAL A 1 123 ? 14.327 -1.422 -7.932 1.00 92.44 123 VAL A C 1
ATOM 910 O O . VAL A 1 123 ? 14.882 -2.500 -7.724 1.00 92.44 123 VAL A O 1
ATOM 913 N N . ILE A 1 124 ? 13.194 -1.321 -8.624 1.00 95.75 124 ILE A N 1
ATOM 914 C CA . ILE A 1 124 ? 12.522 -2.481 -9.218 1.00 95.75 124 ILE A CA 1
ATOM 915 C C . ILE A 1 124 ? 13.173 -2.797 -10.567 1.00 95.75 124 ILE A C 1
ATOM 917 O O . ILE A 1 124 ? 12.981 -2.065 -11.537 1.00 95.75 124 ILE A O 1
ATOM 921 N N . SER A 1 125 ? 13.973 -3.866 -10.612 1.00 93.88 125 SER A N 1
ATOM 922 C CA . SER A 1 125 ? 14.725 -4.271 -11.811 1.00 93.88 125 SER A CA 1
ATOM 923 C C . SER A 1 125 ? 13.859 -5.014 -12.830 1.00 93.88 125 SER A C 1
ATOM 925 O O . SER A 1 125 ? 13.955 -4.749 -14.024 1.00 93.88 125 SER A O 1
ATOM 927 N N . ASP A 1 126 ? 13.005 -5.924 -12.354 1.00 95.44 126 ASP A N 1
ATOM 928 C CA . ASP A 1 126 ? 12.043 -6.671 -13.167 1.00 95.44 126 ASP A CA 1
ATOM 929 C C . ASP A 1 126 ? 10.625 -6.279 -12.750 1.00 95.44 126 ASP A C 1
ATOM 931 O O . ASP A 1 126 ? 10.086 -6.742 -11.741 1.00 95.44 126 ASP A O 1
ATOM 935 N N . VAL A 1 127 ? 10.043 -5.370 -13.526 1.00 96.06 127 VAL A N 1
ATOM 936 C CA . VAL A 1 127 ? 8.735 -4.780 -13.239 1.00 96.06 127 VAL A CA 1
ATOM 937 C C . VAL A 1 127 ? 7.610 -5.801 -13.402 1.00 96.06 127 VAL A C 1
ATOM 939 O O . VAL A 1 127 ? 6.655 -5.775 -12.629 1.00 96.06 127 VAL A O 1
ATOM 942 N N . VAL A 1 128 ? 7.730 -6.734 -14.350 1.00 95.62 128 VAL A N 1
ATOM 943 C CA . VAL A 1 128 ? 6.695 -7.741 -14.625 1.00 95.62 128 VAL A CA 1
ATOM 944 C C . VAL A 1 128 ? 6.656 -8.770 -13.497 1.00 95.62 128 VAL A C 1
ATOM 946 O O . VAL A 1 128 ? 5.599 -9.004 -12.910 1.00 95.62 128 VAL A O 1
ATOM 949 N N . ALA A 1 129 ? 7.813 -9.314 -13.112 1.00 95.56 129 ALA A N 1
ATOM 950 C CA . ALA A 1 129 ? 7.893 -10.254 -11.995 1.00 95.56 129 ALA A CA 1
ATOM 951 C C . ALA A 1 129 ? 7.553 -9.592 -10.649 1.00 95.56 129 ALA A C 1
ATOM 953 O O . ALA A 1 129 ? 7.057 -10.242 -9.723 1.00 95.56 129 ALA A O 1
ATOM 954 N N . TYR A 1 130 ? 7.841 -8.297 -10.494 1.00 96.75 130 TYR A N 1
ATOM 955 C CA . TYR A 1 130 ? 7.408 -7.536 -9.326 1.00 96.75 130 TYR A CA 1
ATOM 956 C C . TYR A 1 130 ? 5.886 -7.376 -9.282 1.00 96.75 130 TYR A C 1
ATOM 958 O O . TYR A 1 130 ? 5.291 -7.661 -8.245 1.00 96.75 130 TYR A O 1
ATOM 966 N N . ALA A 1 131 ? 5.259 -6.983 -10.395 1.00 96.56 131 ALA A N 1
ATOM 967 C CA . ALA A 1 131 ? 3.811 -6.818 -10.516 1.00 96.56 131 ALA A CA 1
ATOM 968 C C . ALA A 1 131 ? 3.050 -8.090 -10.117 1.00 96.56 131 ALA A C 1
ATOM 970 O O . ALA A 1 131 ? 2.115 -8.039 -9.315 1.00 96.56 131 ALA A O 1
ATOM 971 N N . GLU A 1 132 ? 3.491 -9.243 -10.626 1.00 95.88 132 GLU A N 1
ATOM 972 C CA . GLU A 1 132 ? 2.894 -10.545 -10.323 1.00 95.88 132 GLU A CA 1
ATOM 973 C C . GLU A 1 132 ? 2.984 -10.878 -8.826 1.00 95.88 132 GLU A C 1
ATOM 975 O O . GLU A 1 132 ? 1.969 -11.159 -8.182 1.00 95.88 132 GLU A O 1
ATOM 980 N N . ARG A 1 133 ? 4.182 -10.779 -8.234 1.00 96.56 133 ARG A N 1
ATOM 981 C CA . ARG A 1 133 ? 4.388 -11.035 -6.797 1.00 96.56 133 ARG A CA 1
ATOM 982 C C . ARG A 1 133 ? 3.607 -10.056 -5.926 1.00 96.56 133 ARG A C 1
ATOM 984 O O . ARG A 1 133 ? 3.012 -10.459 -4.928 1.00 96.56 133 ARG A O 1
ATOM 991 N N . TRP A 1 134 ? 3.582 -8.780 -6.308 1.00 97.56 134 TRP A N 1
ATOM 992 C CA . TRP A 1 134 ? 2.837 -7.749 -5.594 1.00 97.56 134 TRP A CA 1
ATOM 993 C C . TRP A 1 134 ? 1.343 -8.071 -5.581 1.00 97.56 134 TRP A C 1
ATOM 995 O O . TRP A 1 134 ? 0.720 -8.037 -4.519 1.00 97.56 134 TRP A O 1
ATOM 1005 N N . ARG A 1 135 ? 0.779 -8.473 -6.727 1.00 96.75 135 ARG A N 1
ATOM 1006 C CA . ARG A 1 135 ? -0.619 -8.907 -6.822 1.00 96.75 135 ARG A CA 1
ATOM 1007 C C . ARG A 1 135 ? -0.902 -10.108 -5.939 1.00 96.75 135 ARG A C 1
ATOM 1009 O O . ARG A 1 135 ? -1.839 -10.055 -5.150 1.00 96.75 135 ARG A O 1
ATOM 1016 N N . LEU A 1 136 ? -0.097 -11.166 -6.031 1.00 95.69 136 LEU A N 1
ATOM 1017 C CA . LEU A 1 136 ? -0.273 -12.365 -5.203 1.00 95.69 136 LEU A CA 1
ATOM 1018 C C . LEU A 1 136 ? -0.258 -12.025 -3.708 1.00 95.69 136 LEU A C 1
ATOM 1020 O O . LEU A 1 136 ? -1.096 -12.512 -2.949 1.00 95.69 136 LEU A O 1
ATOM 1024 N N . TRP A 1 137 ? 0.650 -11.141 -3.293 1.00 96.75 137 TRP A N 1
ATOM 1025 C CA . TRP A 1 137 ? 0.697 -10.643 -1.923 1.00 96.75 137 TRP A CA 1
ATOM 1026 C C . TRP A 1 137 ? -0.552 -9.847 -1.535 1.00 96.75 137 TRP A C 1
ATOM 1028 O O . TRP A 1 137 ? -1.090 -10.036 -0.441 1.00 96.75 137 TRP A O 1
ATOM 1038 N N . TRP A 1 138 ? -1.030 -8.974 -2.423 1.00 96.88 138 TRP A N 1
ATOM 1039 C CA . TRP A 1 138 ? -2.231 -8.183 -2.189 1.00 96.88 138 TRP A CA 1
ATOM 1040 C C . TRP A 1 138 ? -3.481 -9.058 -2.058 1.00 96.88 138 TRP A C 1
ATOM 1042 O O . TRP A 1 138 ? -4.234 -8.862 -1.102 1.00 96.88 138 TRP A O 1
ATOM 1052 N N . VAL A 1 139 ? -3.659 -10.055 -2.939 1.00 95.75 139 VAL A N 1
ATOM 1053 C CA . VAL A 1 139 ? -4.765 -11.032 -2.887 1.00 95.75 139 VAL A CA 1
ATOM 1054 C C . VAL A 1 139 ? -4.753 -11.818 -1.574 1.00 95.75 139 VAL A C 1
ATOM 1056 O O . VAL A 1 139 ? -5.793 -11.924 -0.930 1.00 95.75 139 VAL A O 1
ATOM 1059 N N . GLU A 1 140 ? -3.590 -12.302 -1.125 1.00 94.62 140 GLU A N 1
ATOM 1060 C CA . GLU A 1 140 ? -3.446 -13.037 0.148 1.00 94.62 140 GLU A CA 1
ATOM 1061 C C . GLU A 1 140 ? -3.853 -12.190 1.370 1.00 94.62 140 GLU A C 1
ATOM 1063 O O . GLU A 1 140 ? -4.243 -12.721 2.411 1.00 94.62 140 GLU A O 1
ATOM 1068 N N . CYS A 1 141 ? -3.766 -10.860 1.266 1.00 94.62 141 CYS A N 1
ATOM 1069 C CA . CYS A 1 141 ? -4.175 -9.950 2.334 1.00 94.62 141 CYS A CA 1
ATOM 1070 C C . CYS A 1 141 ? -5.676 -9.628 2.323 1.00 94.62 141 CYS A C 1
ATOM 1072 O O . CYS A 1 141 ? -6.164 -9.054 3.300 1.00 94.62 141 CYS A O 1
ATOM 1074 N N . GLN A 1 142 ? -6.401 -9.966 1.252 1.00 95.25 142 GLN A N 1
ATOM 1075 C CA . GLN A 1 142 ? -7.820 -9.652 1.138 1.00 95.25 142 GLN A CA 1
ATOM 1076 C C . GLN A 1 142 ? -8.699 -10.612 1.946 1.00 95.25 142 GLN A C 1
ATOM 1078 O O . GLN A 1 142 ? -8.339 -11.770 2.166 1.00 95.25 142 GLN A O 1
ATOM 1083 N N . PRO A 1 143 ? -9.899 -10.168 2.357 1.00 94.69 143 PRO A N 1
ATOM 1084 C CA . PRO A 1 143 ? -10.900 -11.062 2.922 1.00 94.69 143 PRO A CA 1
ATOM 1085 C C . PRO A 1 143 ? -11.239 -12.201 1.954 1.00 94.69 143 PRO A C 1
ATOM 1087 O O . PRO A 1 143 ? -11.285 -11.993 0.743 1.00 94.69 143 PRO A O 1
ATOM 1090 N N . LEU A 1 144 ? -11.546 -13.391 2.483 1.00 93.00 144 LEU A N 1
ATOM 1091 C CA . LEU A 1 144 ? -11.788 -14.600 1.680 1.00 93.00 144 LEU A CA 1
ATOM 1092 C C . LEU A 1 144 ? -12.856 -14.405 0.592 1.00 93.00 144 LEU A C 1
ATOM 1094 O O . LEU A 1 144 ? -12.711 -14.925 -0.506 1.00 93.00 144 LEU A O 1
ATOM 1098 N N . LYS A 1 145 ? -13.902 -13.620 0.880 1.00 91.62 145 LYS A N 1
ATOM 1099 C CA . LYS A 1 145 ? -14.961 -13.296 -0.090 1.00 91.62 145 LYS A CA 1
ATOM 1100 C C . LYS A 1 145 ? -14.452 -12.534 -1.317 1.00 91.62 145 LYS A C 1
ATOM 1102 O O . LYS A 1 145 ? -15.069 -12.601 -2.369 1.00 91.62 145 LYS A O 1
ATOM 1107 N N . ARG A 1 146 ? -13.333 -11.824 -1.180 1.00 93.88 146 ARG A N 1
ATOM 1108 C CA . ARG A 1 146 ? -12.719 -11.012 -2.231 1.00 93.88 146 ARG A CA 1
ATOM 1109 C C . ARG A 1 146 ? -11.504 -11.681 -2.870 1.00 93.88 146 ARG A C 1
ATOM 1111 O O . ARG A 1 146 ? -11.214 -11.403 -4.030 1.00 93.88 146 ARG A O 1
ATOM 1118 N N . ALA A 1 147 ? -10.801 -12.538 -2.127 1.00 91.12 147 ALA A N 1
ATOM 1119 C CA . ALA A 1 147 ? -9.587 -13.235 -2.548 1.00 91.12 147 ALA A CA 1
ATOM 1120 C C . ALA A 1 147 ? -9.869 -14.270 -3.659 1.00 91.12 147 ALA A C 1
ATOM 1122 O O . ALA A 1 147 ? -9.919 -15.477 -3.429 1.00 91.12 147 ALA A O 1
ATOM 1123 N N . THR A 1 148 ? -10.083 -13.773 -4.875 1.00 90.50 148 THR A N 1
ATOM 1124 C CA . THR A 1 148 ? -10.351 -14.546 -6.092 1.00 90.50 148 THR A CA 1
ATOM 1125 C C . THR A 1 148 ? -9.088 -14.664 -6.948 1.00 90.50 148 THR A C 1
ATOM 1127 O O . THR A 1 148 ? -8.123 -13.924 -6.765 1.00 90.50 148 THR A O 1
ATOM 1130 N N . ALA A 1 149 ? -9.084 -15.599 -7.903 1.00 87.06 149 ALA A N 1
ATOM 1131 C CA . ALA A 1 149 ? -7.997 -15.729 -8.879 1.00 87.06 149 ALA A CA 1
ATOM 1132 C C . ALA A 1 149 ? -8.078 -14.691 -10.018 1.00 87.06 149 ALA A C 1
ATOM 1134 O O . ALA A 1 149 ? -7.154 -14.576 -10.822 1.00 87.06 149 ALA A O 1
ATOM 1135 N N . THR A 1 150 ? -9.188 -13.955 -10.113 1.00 91.31 150 THR A N 1
ATOM 1136 C CA . THR A 1 150 ? -9.416 -12.940 -11.144 1.00 91.31 150 THR A CA 1
ATOM 1137 C C . THR A 1 150 ? -8.756 -11.620 -10.767 1.00 91.31 150 THR A C 1
ATOM 1139 O O . THR A 1 150 ? -8.767 -11.228 -9.603 1.00 91.31 150 THR A O 1
ATOM 1142 N N . TRP A 1 151 ? -8.201 -10.922 -11.758 1.00 93.12 151 TRP A N 1
ATOM 1143 C CA . TRP A 1 151 ? -7.611 -9.598 -11.590 1.00 93.12 151 TRP A CA 1
ATOM 1144 C C . TRP A 1 151 ? -8.153 -8.633 -12.652 1.00 93.12 151 TRP A C 1
ATOM 1146 O O . TRP A 1 151 ? -8.174 -9.018 -13.825 1.00 93.12 151 TRP A O 1
ATOM 1156 N N . PRO A 1 152 ? -8.567 -7.406 -12.284 1.00 93.12 152 PRO A N 1
ATOM 1157 C CA . PRO A 1 152 ? -8.638 -6.850 -10.923 1.00 93.12 152 PRO A CA 1
ATOM 1158 C C . PRO A 1 152 ? -9.630 -7.596 -10.018 1.00 93.12 152 PRO A C 1
ATOM 1160 O O . PRO A 1 152 ? -10.466 -8.366 -10.495 1.00 93.12 152 PRO A O 1
ATOM 1163 N N . LEU A 1 153 ? -9.504 -7.412 -8.703 1.00 95.00 153 LEU A N 1
ATOM 1164 C CA . LEU A 1 153 ? -10.386 -8.080 -7.748 1.00 95.00 153 LEU A CA 1
ATOM 1165 C C . LEU A 1 153 ? -11.776 -7.426 -7.750 1.00 95.00 153 LEU A C 1
ATOM 1167 O O . LEU A 1 153 ? -11.894 -6.215 -7.951 1.00 95.00 153 LEU A O 1
ATOM 1171 N N . PRO A 1 154 ? -12.847 -8.184 -7.465 1.00 93.75 154 PRO A N 1
ATOM 1172 C CA . PRO A 1 154 ? -14.190 -7.625 -7.412 1.00 93.75 154 PRO A CA 1
ATOM 1173 C C . PRO A 1 154 ? -14.323 -6.552 -6.317 1.00 93.75 154 PRO A C 1
ATOM 1175 O O . PRO A 1 154 ? -13.742 -6.637 -5.228 1.00 93.75 154 PRO A O 1
ATOM 1178 N N . HIS A 1 155 ? -15.109 -5.522 -6.624 1.00 94.69 155 HIS A N 1
ATOM 1179 C CA . HIS A 1 155 ? -15.408 -4.389 -5.746 1.00 94.69 155 HIS A CA 1
ATOM 1180 C C . HIS A 1 155 ? -16.737 -4.615 -5.010 1.00 94.69 155 HIS A C 1
ATOM 1182 O O . HIS A 1 155 ? -17.713 -3.894 -5.212 1.00 94.69 155 HIS A O 1
ATOM 1188 N N . GLU A 1 156 ? -16.782 -5.643 -4.164 1.00 91.06 156 GLU A N 1
ATOM 1189 C CA . GLU A 1 156 ? -17.961 -5.977 -3.357 1.00 91.06 156 GLU A CA 1
ATOM 1190 C C . GLU A 1 156 ? -17.845 -5.401 -1.939 1.00 91.06 156 GLU A C 1
ATOM 1192 O O . GLU A 1 156 ? -16.880 -5.719 -1.242 1.00 91.06 156 GLU A O 1
ATOM 1197 N N . PRO A 1 157 ? -18.801 -4.577 -1.471 1.00 88.94 157 PRO A N 1
ATOM 1198 C CA . PRO A 1 157 ? -18.773 -4.045 -0.112 1.00 88.94 157 PRO A CA 1
ATOM 1199 C C . PRO A 1 157 ? -18.745 -5.157 0.943 1.00 88.94 157 PRO A C 1
ATOM 1201 O O . PRO A 1 157 ? -19.514 -6.115 0.875 1.00 88.94 157 PRO A O 1
ATOM 1204 N N . LEU A 1 158 ? -17.891 -4.995 1.953 1.00 92.62 158 LEU A N 1
ATOM 1205 C CA . LEU A 1 158 ? -17.745 -5.932 3.067 1.00 92.62 158 LEU A CA 1
ATOM 1206 C C . LEU A 1 158 ? -18.013 -5.232 4.399 1.00 92.62 158 LEU A C 1
ATOM 1208 O O . LEU A 1 158 ? -17.764 -4.036 4.567 1.00 92.62 158 LEU A O 1
ATOM 1212 N N . SER A 1 159 ? -18.498 -5.998 5.369 1.00 90.75 159 SER A N 1
ATOM 1213 C CA . SER A 1 159 ? -18.711 -5.546 6.740 1.00 90.75 159 SER A CA 1
ATOM 1214 C C . SER A 1 159 ? -17.396 -5.372 7.508 1.00 90.75 159 SER A C 1
ATOM 1216 O O . SER A 1 159 ? -16.346 -5.904 7.144 1.00 90.75 159 SER A O 1
ATOM 1218 N N . ALA A 1 160 ? -17.452 -4.652 8.632 1.00 89.19 160 ALA A N 1
ATOM 1219 C CA . ALA A 1 160 ? -16.281 -4.400 9.473 1.00 89.19 160 ALA A CA 1
ATOM 1220 C C . ALA A 1 160 ? -15.567 -5.685 9.928 1.00 89.19 160 ALA A C 1
ATOM 1222 O O . ALA A 1 160 ? -14.340 -5.753 9.942 1.00 89.19 160 ALA A O 1
ATOM 1223 N N . THR A 1 161 ? -16.326 -6.723 10.284 1.00 89.88 161 THR A N 1
ATOM 1224 C CA . THR A 1 161 ? -15.765 -7.998 10.749 1.00 89.88 161 THR A CA 1
ATOM 1225 C C . THR A 1 161 ? -15.032 -8.751 9.643 1.00 89.88 161 THR A C 1
ATOM 1227 O O . THR A 1 161 ? -14.076 -9.467 9.929 1.00 89.88 161 THR A O 1
ATOM 1230 N N . GLU A 1 162 ? -15.438 -8.566 8.387 1.00 94.06 162 GLU A N 1
ATOM 1231 C CA . GLU A 1 162 ? -14.837 -9.224 7.226 1.00 94.06 162 GLU A CA 1
ATOM 1232 C C . GLU A 1 162 ? -13.509 -8.584 6.819 1.00 94.06 162 GLU A C 1
ATOM 1234 O O . GLU A 1 162 ? -12.584 -9.301 6.445 1.00 94.06 162 GLU A O 1
ATOM 1239 N N . TRP A 1 163 ? -13.369 -7.261 6.958 1.00 93.75 163 TRP A N 1
ATOM 1240 C CA . TRP A 1 163 ? -12.100 -6.566 6.705 1.00 93.75 163 TRP A CA 1
ATOM 1241 C C . TRP A 1 163 ? -10.982 -6.984 7.666 1.00 93.75 163 TRP A C 1
ATOM 1243 O O . TRP A 1 163 ? -9.801 -6.950 7.309 1.00 93.75 163 TRP A O 1
ATOM 1253 N N . GLY A 1 164 ? -11.344 -7.400 8.884 1.00 91.44 164 GLY A N 1
ATOM 1254 C CA . GLY A 1 164 ? -10.440 -8.024 9.844 1.00 91.44 164 GLY A CA 1
ATOM 1255 C C . GLY A 1 164 ? -9.155 -7.224 10.067 1.00 91.44 164 GLY A C 1
ATOM 1256 O O . GLY A 1 164 ? -9.167 -6.134 10.636 1.00 91.44 164 GLY A O 1
ATOM 1257 N N . LYS A 1 165 ? -8.017 -7.777 9.626 1.00 89.75 165 LYS A N 1
ATOM 1258 C CA . LYS A 1 165 ? -6.696 -7.171 9.851 1.00 89.75 165 LYS A CA 1
ATOM 1259 C C . LYS A 1 165 ? -6.443 -5.908 9.027 1.00 89.75 165 LYS A C 1
ATOM 1261 O O . LYS A 1 165 ? -5.578 -5.137 9.430 1.00 89.75 165 LYS A O 1
ATOM 1266 N N . LEU A 1 166 ? -7.173 -5.684 7.932 1.00 93.44 166 LEU A N 1
ATOM 1267 C CA . LEU A 1 166 ? -7.005 -4.502 7.077 1.00 93.44 166 LEU A CA 1
ATOM 1268 C C . LEU A 1 166 ? -7.534 -3.215 7.723 1.00 93.44 166 LEU A C 1
ATOM 1270 O O . LEU A 1 166 ? -7.089 -2.135 7.358 1.00 93.44 166 LEU A O 1
ATOM 1274 N N . LEU A 1 167 ? -8.408 -3.314 8.732 1.00 92.56 167 LEU A N 1
ATOM 1275 C CA . LEU A 1 167 ? -8.842 -2.160 9.535 1.00 92.56 167 LEU A CA 1
ATOM 1276 C C . LEU A 1 167 ? -7.732 -1.587 10.425 1.00 92.56 167 LEU A C 1
ATOM 1278 O O . LEU A 1 167 ? -7.900 -0.522 11.016 1.00 92.56 167 LEU A O 1
ATOM 1282 N N . ASN A 1 168 ? -6.613 -2.300 10.553 1.00 89.06 168 ASN A N 1
ATOM 1283 C CA . ASN A 1 168 ? -5.485 -1.871 11.356 1.00 89.06 168 ASN A CA 1
ATOM 1284 C C . ASN A 1 168 ? -4.534 -1.013 10.518 1.00 89.06 168 ASN A C 1
ATOM 1286 O O . ASN A 1 168 ? -3.872 -1.507 9.604 1.00 89.06 168 ASN A O 1
ATOM 1290 N N . GLY A 1 169 ? -4.443 0.263 10.871 1.00 88.88 169 GLY A N 1
ATOM 1291 C CA . GLY A 1 169 ? -3.423 1.175 10.367 1.00 88.88 169 GLY A CA 1
ATOM 1292 C C . GLY A 1 169 ? -2.034 0.914 10.948 1.00 88.88 169 GLY A C 1
ATOM 1293 O O . GLY A 1 169 ? -1.801 -0.019 11.724 1.00 88.88 169 GLY A O 1
ATOM 1294 N N . GLY A 1 170 ? -1.098 1.774 10.571 1.00 90.44 170 GLY A N 1
ATOM 1295 C CA . GLY A 1 170 ? 0.276 1.795 11.052 1.00 90.44 170 GLY A CA 1
ATOM 1296 C C . GLY A 1 170 ? 1.314 1.398 10.003 1.00 90.44 170 GLY A C 1
ATOM 1297 O O . GLY A 1 170 ? 1.017 0.912 8.911 1.00 90.44 170 GLY A O 1
ATOM 1298 N N . LYS A 1 171 ? 2.590 1.540 10.384 1.00 89.56 171 LYS A N 1
ATOM 1299 C CA . LYS A 1 171 ? 3.754 1.348 9.495 1.00 89.56 171 LYS A CA 1
ATOM 1300 C C . LYS A 1 171 ? 3.902 -0.037 8.852 1.00 89.56 171 LYS A C 1
ATOM 1302 O O . LYS A 1 171 ? 4.668 -0.178 7.910 1.00 89.56 171 LYS A O 1
ATOM 1307 N N . TYR A 1 172 ? 3.236 -1.064 9.380 1.00 90.38 172 TYR A N 1
ATOM 1308 C CA . TYR A 1 172 ? 3.284 -2.435 8.846 1.00 90.38 172 TYR A CA 1
ATOM 1309 C C . TYR A 1 172 ? 1.938 -2.901 8.270 1.00 90.38 172 TYR A C 1
ATOM 1311 O O . TYR A 1 172 ? 1.777 -4.087 7.971 1.00 90.38 172 TYR A O 1
ATOM 1319 N N . GLY A 1 173 ? 0.976 -1.981 8.169 1.00 92.50 173 GLY A N 1
ATOM 1320 C CA . GLY A 1 173 ? -0.332 -2.199 7.570 1.00 92.50 173 GLY A CA 1
ATOM 1321 C C . GLY A 1 173 ? -0.347 -1.803 6.095 1.00 92.50 173 GLY A C 1
ATOM 1322 O O . GLY A 1 173 ? 0.614 -2.040 5.357 1.00 92.50 173 GLY A O 1
ATOM 1323 N N . LEU A 1 174 ? -1.437 -1.153 5.681 1.00 95.00 174 LEU A N 1
ATOM 1324 C CA . LEU A 1 174 ? -1.661 -0.700 4.3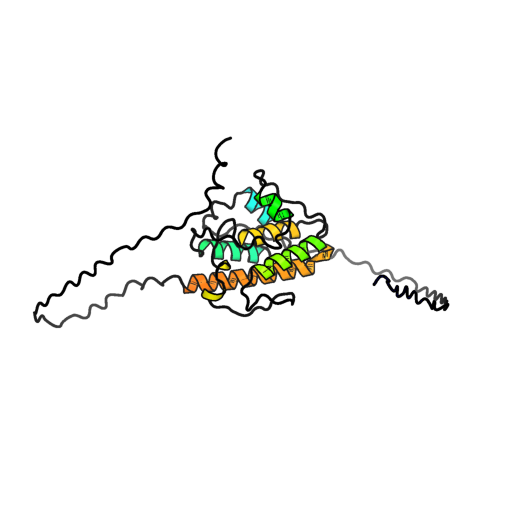02 1.00 95.00 174 LEU A CA 1
ATOM 1325 C C . LEU A 1 174 ? -0.616 0.293 3.792 1.00 95.00 174 LEU A C 1
ATOM 1327 O O . LEU A 1 174 ? -0.411 0.386 2.584 1.00 95.00 174 LEU A O 1
ATOM 1331 N N . PHE A 1 175 ? 0.114 0.952 4.696 1.00 94.25 175 PHE A N 1
ATOM 1332 C CA . PHE A 1 175 ? 1.274 1.762 4.342 1.00 94.25 175 PHE A CA 1
ATOM 1333 C C . PHE A 1 175 ? 2.246 1.023 3.417 1.00 94.25 175 PHE A C 1
ATOM 1335 O O . PHE A 1 175 ? 2.735 1.604 2.453 1.00 94.25 175 PHE A O 1
ATOM 1342 N N . LEU A 1 176 ? 2.504 -0.265 3.684 1.00 94.94 176 LEU A N 1
ATOM 1343 C CA . LEU A 1 176 ? 3.454 -1.050 2.897 1.00 94.94 176 LEU A CA 1
ATOM 1344 C C . LEU A 1 176 ? 2.992 -1.241 1.451 1.00 94.94 176 LEU A C 1
ATOM 1346 O O . LEU A 1 176 ? 3.821 -1.275 0.547 1.00 94.94 176 LEU A O 1
ATOM 1350 N N . PHE A 1 177 ? 1.685 -1.330 1.216 1.00 97.12 177 PHE A N 1
ATOM 1351 C CA . PHE A 1 177 ? 1.125 -1.423 -0.130 1.00 97.12 177 PHE A CA 1
ATOM 1352 C C . PHE A 1 177 ? 1.213 -0.082 -0.857 1.00 97.12 177 PHE A C 1
ATOM 1354 O O . PHE A 1 177 ? 1.672 -0.039 -1.992 1.00 97.12 177 PHE A O 1
ATOM 1361 N N . VAL A 1 178 ? 0.888 1.021 -0.178 1.00 96.81 178 VAL A N 1
ATOM 1362 C CA . VAL A 1 178 ? 1.004 2.367 -0.759 1.00 96.81 178 VAL A CA 1
ATOM 1363 C C . VAL A 1 178 ? 2.456 2.682 -1.122 1.00 96.81 178 VAL A C 1
ATOM 1365 O O . VAL A 1 178 ? 2.740 3.043 -2.258 1.00 96.81 178 VAL A O 1
ATOM 1368 N N . ILE A 1 179 ? 3.409 2.491 -0.206 1.00 95.50 179 ILE A N 1
ATOM 1369 C CA . ILE A 1 179 ? 4.815 2.812 -0.489 1.00 95.50 179 ILE A CA 1
ATOM 1370 C C . ILE A 1 179 ? 5.415 1.898 -1.569 1.00 95.50 179 ILE A C 1
ATOM 1372 O O . ILE A 1 179 ? 6.173 2.365 -2.410 1.00 95.50 179 ILE A O 1
ATOM 1376 N N . SER A 1 180 ? 5.039 0.617 -1.602 1.00 96.81 180 SER A N 1
ATOM 1377 C CA . SER A 1 180 ? 5.536 -0.330 -2.608 1.00 96.81 180 SER A CA 1
ATOM 1378 C C . SER A 1 180 ? 4.967 -0.075 -4.010 1.00 96.81 180 SER A C 1
ATOM 1380 O O . SER A 1 180 ? 5.661 -0.323 -4.998 1.00 96.81 180 SER A O 1
ATOM 1382 N N . LEU A 1 181 ? 3.757 0.491 -4.118 1.00 97.31 181 LEU A N 1
ATOM 1383 C CA . LEU A 1 181 ? 3.231 1.021 -5.381 1.00 97.31 181 LEU A CA 1
ATOM 1384 C C . LEU A 1 181 ? 4.008 2.258 -5.849 1.00 97.31 181 LEU A C 1
ATOM 1386 O O . LEU A 1 181 ? 4.220 2.413 -7.048 1.00 97.31 181 LEU A O 1
ATOM 1390 N N . SER A 1 182 ? 4.505 3.096 -4.930 1.00 96.06 182 SER A N 1
ATOM 1391 C CA . SER A 1 182 ? 5.332 4.258 -5.299 1.00 96.06 182 SER A CA 1
ATOM 1392 C C . SER A 1 182 ? 6.660 3.840 -5.934 1.00 96.06 182 SER A C 1
ATOM 1394 O O . SER A 1 182 ? 7.195 4.542 -6.790 1.00 96.06 182 SER A O 1
ATOM 1396 N N . TRP A 1 183 ? 7.206 2.690 -5.530 1.00 95.56 183 TRP A N 1
ATOM 1397 C CA . TRP A 1 183 ? 8.421 2.127 -6.128 1.00 95.56 183 TRP A CA 1
ATOM 1398 C C . TRP A 1 183 ? 8.142 1.593 -7.526 1.00 95.56 183 TRP A C 1
ATOM 1400 O O . TRP A 1 183 ? 8.912 1.840 -8.451 1.00 95.56 183 TRP A O 1
ATOM 1410 N N . TRP A 1 184 ? 7.010 0.906 -7.688 1.00 96.00 184 TRP A N 1
ATOM 1411 C CA . TRP A 1 184 ? 6.568 0.398 -8.980 1.00 96.00 184 TRP A CA 1
ATOM 1412 C C . TRP A 1 184 ? 6.330 1.539 -9.977 1.00 96.00 184 TRP A C 1
ATOM 1414 O O . TRP A 1 184 ? 6.847 1.506 -11.092 1.00 96.00 184 TRP A O 1
ATOM 1424 N N . ALA A 1 185 ? 5.648 2.599 -9.554 1.00 94.69 185 ALA A N 1
ATOM 1425 C CA . ALA A 1 185 ? 5.377 3.765 -10.387 1.00 94.69 185 ALA A CA 1
ATOM 1426 C C . ALA A 1 185 ? 6.639 4.532 -10.824 1.00 94.69 185 ALA A C 1
ATOM 1428 O O . ALA A 1 185 ? 6.625 5.211 -11.843 1.00 94.69 185 ALA A O 1
ATOM 1429 N N . ARG A 1 186 ? 7.751 4.408 -10.089 1.00 92.50 186 ARG A N 1
ATOM 1430 C CA . ARG A 1 186 ? 9.046 5.021 -10.446 1.00 92.50 186 ARG A CA 1
ATOM 1431 C C . ARG A 1 186 ? 9.977 4.077 -11.201 1.00 92.50 186 ARG A C 1
ATOM 1433 O O . ARG A 1 186 ? 11.114 4.437 -11.501 1.00 92.50 186 ARG A O 1
ATOM 1440 N N . SER A 1 187 ? 9.536 2.853 -11.473 1.00 92.31 187 SER A N 1
ATOM 1441 C CA . SER A 1 187 ? 10.380 1.863 -12.127 1.00 92.31 187 SER A CA 1
ATOM 1442 C C . SER A 1 187 ? 10.606 2.210 -13.609 1.00 92.31 187 SER A C 1
ATOM 1444 O O . SER A 1 187 ? 9.670 2.611 -14.304 1.00 92.31 187 SER A O 1
ATOM 1446 N N . PRO A 1 188 ? 11.828 2.020 -14.140 1.00 84.94 188 PRO A N 1
ATOM 1447 C CA . PRO A 1 188 ? 12.151 2.357 -15.530 1.00 84.94 188 PRO A CA 1
ATOM 1448 C C . PRO A 1 188 ? 11.396 1.501 -16.566 1.00 84.94 188 PRO A C 1
ATOM 1450 O O . PRO A 1 188 ? 11.342 1.864 -17.736 1.00 84.94 188 PRO A O 1
ATOM 1453 N N . GLY A 1 189 ? 10.793 0.381 -16.151 1.00 81.44 189 GLY A N 1
ATOM 1454 C CA . GLY A 1 189 ? 9.991 -0.511 -16.996 1.00 81.44 189 GLY A CA 1
ATOM 1455 C C . GLY A 1 189 ? 8.479 -0.289 -16.909 1.00 81.44 189 GLY A C 1
ATOM 1456 O O . GLY A 1 189 ? 7.731 -1.145 -17.377 1.00 81.44 189 GLY A O 1
ATOM 1457 N N . LEU A 1 190 ? 8.013 0.819 -16.316 1.00 83.75 190 LEU A N 1
ATOM 1458 C CA . LEU A 1 190 ? 6.590 1.059 -16.048 1.00 83.75 190 LEU A CA 1
ATOM 1459 C C . LEU A 1 190 ? 5.685 0.889 -17.278 1.00 83.75 190 LEU A C 1
ATOM 1461 O O . LEU A 1 190 ? 4.570 0.390 -17.151 1.00 83.75 190 LEU A O 1
ATOM 1465 N N . VAL A 1 191 ? 6.154 1.267 -18.471 1.00 82.44 191 VAL A N 1
ATOM 1466 C CA . VAL A 1 191 ? 5.380 1.154 -19.722 1.00 82.44 191 VAL A CA 1
ATOM 1467 C C . VAL A 1 191 ? 4.894 -0.281 -19.966 1.00 82.44 191 VAL A C 1
ATOM 1469 O O . VAL A 1 191 ? 3.803 -0.472 -20.492 1.00 82.44 191 VAL A O 1
ATOM 1472 N N . LEU A 1 192 ? 5.657 -1.288 -19.528 1.00 79.75 192 LEU A N 1
ATOM 1473 C CA . LEU A 1 192 ? 5.320 -2.704 -19.699 1.00 79.75 192 LEU A CA 1
ATOM 1474 C C . LEU A 1 192 ? 4.204 -3.185 -18.761 1.00 79.75 192 LEU A C 1
ATOM 1476 O O . LEU A 1 192 ? 3.640 -4.252 -18.979 1.00 79.75 192 LEU A O 1
ATOM 1480 N N . SER A 1 193 ? 3.893 -2.426 -17.711 1.00 87.56 193 SER A N 1
ATOM 1481 C CA . SER A 1 193 ? 2.949 -2.828 -16.666 1.00 87.56 193 SER A CA 1
ATOM 1482 C C . SER A 1 193 ? 2.029 -1.685 -16.230 1.00 87.56 193 SER A C 1
ATOM 1484 O O . SER A 1 193 ? 1.530 -1.695 -15.104 1.00 87.56 193 SER A O 1
ATOM 1486 N N . SER A 1 194 ? 1.842 -0.663 -17.063 1.00 90.00 194 SER A N 1
ATOM 1487 C CA . SER A 1 194 ? 1.095 0.545 -16.693 1.00 90.00 194 SER A CA 1
ATOM 1488 C C . SER A 1 194 ? -0.368 0.229 -16.376 1.00 90.00 194 SER A C 1
ATOM 1490 O O . SER A 1 194 ? -0.902 0.725 -15.386 1.00 90.00 194 SER A O 1
ATOM 1492 N N . THR A 1 195 ? -0.990 -0.673 -17.142 1.00 94.19 195 THR A N 1
ATOM 1493 C CA . THR A 1 195 ? -2.351 -1.172 -16.891 1.00 94.19 195 THR A CA 1
ATOM 1494 C C . THR A 1 195 ? -2.452 -1.924 -15.564 1.00 94.19 195 THR A C 1
ATOM 1496 O O . THR A 1 195 ? -3.409 -1.731 -14.818 1.00 94.19 195 THR A O 1
ATOM 1499 N N . GLU A 1 196 ? -1.452 -2.746 -15.237 1.00 95.31 196 GLU A N 1
ATOM 1500 C CA . GLU A 1 196 ? -1.404 -3.497 -13.977 1.00 95.31 196 GLU A CA 1
ATOM 1501 C C . GLU A 1 196 ? -1.222 -2.564 -12.774 1.00 95.31 196 GLU A C 1
ATOM 1503 O O . GLU A 1 196 ? -1.897 -2.732 -11.757 1.00 95.31 196 GLU A O 1
ATOM 1508 N N . LEU A 1 197 ? -0.373 -1.538 -12.907 1.00 96.38 197 LEU A N 1
ATOM 1509 C CA . LEU A 1 197 ? -0.213 -0.513 -11.880 1.0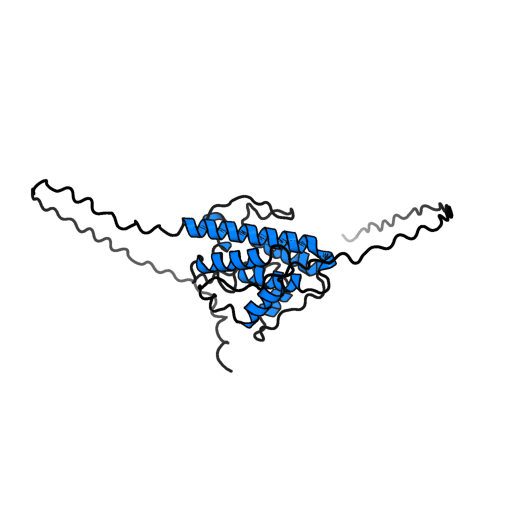0 96.38 197 LEU A CA 1
ATOM 1510 C C . LEU A 1 197 ? -1.512 0.278 -11.681 1.00 96.38 197 LEU A C 1
ATOM 1512 O O . LEU A 1 197 ? -1.931 0.474 -10.542 1.00 96.38 197 LEU A O 1
ATOM 1516 N N . ALA A 1 198 ? -2.164 0.712 -12.763 1.00 96.19 198 ALA A N 1
ATOM 1517 C CA . ALA A 1 198 ? -3.423 1.451 -12.689 1.00 96.19 198 ALA A CA 1
ATOM 1518 C C . ALA A 1 198 ? -4.528 0.618 -12.017 1.00 96.19 198 ALA A C 1
ATOM 1520 O O . ALA A 1 198 ? -5.233 1.115 -11.136 1.00 96.19 198 ALA A O 1
ATOM 1521 N N . ALA A 1 199 ? -4.628 -0.670 -12.364 1.00 96.62 199 ALA A N 1
ATOM 1522 C CA . ALA A 1 199 ? -5.535 -1.606 -11.707 1.00 96.62 199 ALA A CA 1
ATOM 1523 C C . ALA A 1 199 ? -5.225 -1.732 -10.208 1.00 96.62 199 ALA A C 1
ATOM 1525 O O . ALA A 1 199 ? -6.137 -1.652 -9.389 1.00 96.62 199 ALA A O 1
ATOM 1526 N N . ALA A 1 200 ? -3.948 -1.850 -9.833 1.00 97.81 200 ALA A N 1
ATOM 1527 C CA . ALA A 1 200 ? -3.536 -1.934 -8.435 1.00 97.81 200 ALA A CA 1
ATOM 1528 C C . ALA A 1 200 ? -3.839 -0.647 -7.644 1.00 97.81 200 ALA A C 1
ATOM 1530 O O . ALA A 1 200 ? -4.358 -0.723 -6.531 1.00 97.81 200 ALA A O 1
ATOM 1531 N N . ILE A 1 201 ? -3.567 0.533 -8.212 1.00 97.56 201 ILE A N 1
ATOM 1532 C CA . ILE A 1 201 ? -3.882 1.835 -7.597 1.00 97.56 201 ILE A CA 1
ATOM 1533 C C . ILE A 1 201 ? -5.390 1.970 -7.376 1.00 97.56 201 ILE A C 1
ATOM 1535 O O . ILE A 1 201 ? -5.818 2.333 -6.278 1.00 97.56 201 ILE A O 1
ATOM 1539 N N . SER A 1 202 ? -6.189 1.638 -8.394 1.00 97.44 202 SER A N 1
ATOM 1540 C CA . SER A 1 202 ? -7.652 1.657 -8.318 1.00 97.44 202 SER A CA 1
ATOM 1541 C C . SER A 1 202 ? -8.171 0.726 -7.218 1.00 97.44 202 SER A C 1
ATOM 1543 O O . SER A 1 202 ? -8.972 1.139 -6.378 1.00 97.44 202 SER A O 1
ATOM 1545 N N . ASP A 1 203 ? -7.649 -0.500 -7.159 1.00 98.00 203 ASP A N 1
ATOM 1546 C CA . ASP A 1 203 ? -8.053 -1.526 -6.199 1.00 98.00 203 ASP A CA 1
ATOM 1547 C C . ASP A 1 203 ? -7.734 -1.130 -4.748 1.00 98.00 203 ASP A C 1
ATOM 1549 O O . ASP A 1 203 ? -8.608 -1.152 -3.875 1.00 98.00 203 ASP A O 1
ATOM 1553 N N . VAL A 1 204 ? -6.500 -0.682 -4.483 1.00 97.88 204 VAL A N 1
ATOM 1554 C CA . VAL A 1 204 ? -6.098 -0.215 -3.145 1.00 97.88 204 VAL A CA 1
ATOM 1555 C C . VAL A 1 204 ? -6.883 1.036 -2.754 1.00 97.88 204 VAL A C 1
ATOM 1557 O O . VAL A 1 204 ? -7.321 1.149 -1.607 1.00 97.88 204 VAL A O 1
ATOM 1560 N N . GLY A 1 205 ? -7.111 1.957 -3.693 1.00 97.88 205 GLY A N 1
ATOM 1561 C CA . GLY A 1 205 ? -7.923 3.151 -3.464 1.00 97.88 205 GLY A CA 1
ATOM 1562 C C . GLY A 1 205 ? -9.363 2.800 -3.091 1.00 97.88 205 GLY A C 1
ATOM 1563 O O . GLY A 1 205 ? -9.922 3.365 -2.147 1.00 97.88 205 GLY A O 1
ATOM 1564 N N . TRP A 1 206 ? -9.953 1.819 -3.774 1.00 97.75 206 TRP A N 1
ATOM 1565 C CA . TRP A 1 206 ? -11.279 1.311 -3.446 1.00 97.75 206 TRP A CA 1
ATOM 1566 C C . TRP A 1 206 ? -11.317 0.683 -2.044 1.00 97.75 206 TRP A C 1
ATOM 1568 O O . TRP A 1 206 ? -12.181 1.053 -1.244 1.00 97.75 206 TRP A O 1
ATOM 1578 N N . VAL A 1 207 ? -10.346 -0.171 -1.690 1.00 97.44 207 VAL A N 1
ATOM 1579 C CA . VAL A 1 207 ? -10.251 -0.770 -0.343 1.00 97.44 207 VAL A CA 1
ATOM 1580 C C . VAL A 1 207 ? -10.114 0.304 0.738 1.00 97.44 207 VAL A C 1
ATOM 1582 O O . VAL A 1 207 ? -10.855 0.285 1.719 1.00 97.44 207 VAL A O 1
ATOM 1585 N N . LEU A 1 208 ? -9.225 1.285 0.561 1.00 97.44 208 LEU A N 1
ATOM 1586 C CA . LEU A 1 208 ? -9.039 2.371 1.530 1.00 97.44 208 LEU A CA 1
ATOM 1587 C C . LEU A 1 208 ? -10.316 3.186 1.747 1.00 97.44 208 LEU A C 1
ATOM 1589 O O . LEU A 1 208 ? -10.617 3.563 2.881 1.00 97.44 208 LEU A O 1
ATOM 1593 N N . ARG A 1 209 ? -11.096 3.420 0.685 1.00 97.12 209 ARG A N 1
ATOM 1594 C CA . ARG A 1 209 ? -12.398 4.090 0.783 1.00 97.12 209 ARG A CA 1
ATOM 1595 C C . ARG A 1 209 ? -13.376 3.281 1.633 1.00 97.12 209 ARG A C 1
ATOM 1597 O O . ARG A 1 209 ? -13.941 3.833 2.572 1.00 97.12 209 ARG A O 1
ATOM 1604 N N . GLN A 1 210 ? -13.506 1.979 1.367 1.00 96.62 210 GLN A N 1
ATOM 1605 C CA . GLN A 1 210 ? -14.370 1.092 2.154 1.00 96.62 210 GLN A CA 1
ATOM 1606 C C . GLN A 1 210 ? -13.964 1.062 3.633 1.00 96.62 210 GLN A C 1
ATOM 1608 O O . GLN A 1 210 ? -14.814 1.173 4.516 1.00 96.62 210 GLN A O 1
ATOM 1613 N N . LEU A 1 211 ? -12.665 0.966 3.922 1.00 95.50 211 LEU A N 1
ATOM 1614 C CA . LEU A 1 211 ? -12.162 0.946 5.296 1.00 95.50 211 LEU A CA 1
ATOM 1615 C C . LEU A 1 211 ? -12.412 2.271 6.021 1.00 95.50 211 LEU A C 1
ATOM 1617 O O . LEU A 1 211 ? -12.827 2.265 7.179 1.00 95.50 211 LEU A O 1
ATOM 1621 N N . ALA A 1 212 ? -12.193 3.406 5.353 1.00 94.69 212 ALA A N 1
ATOM 1622 C CA . ALA A 1 212 ? -12.481 4.721 5.918 1.00 94.69 212 ALA A CA 1
ATOM 1623 C C . ALA A 1 212 ? -13.979 4.896 6.215 1.00 94.69 212 ALA A C 1
ATOM 1625 O O . ALA A 1 212 ? -14.334 5.436 7.267 1.00 94.69 212 ALA A O 1
ATOM 1626 N N . ASP A 1 213 ? -14.854 4.416 5.330 1.00 94.50 213 ASP A N 1
ATOM 1627 C CA . ASP A 1 213 ? -16.303 4.460 5.532 1.00 94.50 213 ASP A CA 1
ATOM 1628 C C . ASP A 1 213 ? -16.709 3.598 6.734 1.00 94.50 213 ASP A C 1
ATOM 1630 O O . ASP A 1 213 ? -17.371 4.088 7.650 1.00 94.50 213 ASP A O 1
ATOM 1634 N N . VAL A 1 214 ? -16.215 2.357 6.810 1.00 94.06 214 VAL A N 1
ATOM 1635 C CA . VAL A 1 214 ? -16.432 1.469 7.961 1.00 94.06 214 VAL A CA 1
ATOM 1636 C C . VAL A 1 214 ? -15.975 2.131 9.262 1.00 94.06 214 VAL A C 1
ATOM 1638 O O . VAL A 1 214 ? -16.761 2.225 10.204 1.00 94.06 214 VAL A O 1
ATOM 1641 N N . LEU A 1 215 ? -14.747 2.649 9.329 1.00 92.62 215 LEU A N 1
ATOM 1642 C CA . LEU A 1 215 ? -14.226 3.292 10.540 1.00 92.62 215 LEU A CA 1
ATOM 1643 C C . LEU A 1 215 ? -15.045 4.525 10.939 1.00 92.62 215 LEU A C 1
ATOM 1645 O O . LEU A 1 215 ? -15.315 4.723 12.122 1.00 92.62 215 LEU A O 1
ATOM 1649 N N . THR A 1 216 ? -15.516 5.307 9.967 1.00 93.62 216 THR A N 1
ATOM 1650 C CA . THR A 1 216 ? -16.384 6.463 10.229 1.00 93.62 216 THR A CA 1
ATOM 1651 C C . THR A 1 216 ? -17.717 6.041 10.853 1.00 93.62 216 THR A C 1
ATOM 1653 O O . THR A 1 216 ? -18.213 6.722 11.750 1.00 93.62 216 THR A O 1
ATOM 1656 N N . THR A 1 217 ? -18.290 4.905 10.434 1.00 92.31 217 THR A N 1
ATOM 1657 C CA . THR A 1 217 ? -19.534 4.375 11.030 1.00 92.31 217 THR A CA 1
ATOM 1658 C C . THR A 1 217 ? -19.346 3.822 12.444 1.00 92.31 217 THR A C 1
ATOM 1660 O O . THR A 1 217 ? -20.295 3.822 13.226 1.00 92.31 217 THR A O 1
ATOM 1663 N N . LEU A 1 218 ? -18.134 3.375 12.788 1.00 88.50 218 LEU A N 1
ATOM 1664 C CA . LEU A 1 218 ? -17.823 2.809 14.103 1.00 88.50 218 LEU A CA 1
ATOM 1665 C C . LEU A 1 218 ? -17.565 3.871 15.176 1.00 88.50 218 LEU A C 1
ATOM 1667 O O . LEU A 1 218 ? -17.697 3.569 16.362 1.00 88.50 218 LEU A O 1
ATOM 1671 N N . ILE A 1 219 ? -17.198 5.097 14.795 1.00 85.38 219 ILE A N 1
ATOM 1672 C CA . ILE A 1 219 ? -16.988 6.188 15.750 1.00 85.38 219 ILE A CA 1
ATOM 1673 C C . ILE A 1 219 ? -18.359 6.599 16.313 1.00 85.38 219 ILE A C 1
ATOM 1675 O O . ILE A 1 219 ? -19.197 7.109 15.563 1.00 85.38 219 ILE A O 1
ATOM 1679 N N . PRO A 1 220 ? -18.619 6.418 17.626 1.00 76.44 220 PRO A N 1
ATOM 1680 C CA . PRO A 1 220 ? -19.884 6.824 18.217 1.00 76.44 220 PRO A CA 1
ATOM 1681 C C . PRO A 1 220 ? -20.057 8.326 18.013 1.00 76.44 220 PRO A C 1
ATOM 1683 O O . PRO A 1 220 ? -19.243 9.119 18.496 1.00 76.44 220 PRO A O 1
ATOM 1686 N N . LYS A 1 221 ? -21.120 8.742 17.315 1.00 74.88 221 LYS A N 1
ATOM 1687 C CA . LYS A 1 221 ? -21.506 10.154 17.301 1.00 74.88 221 LYS A CA 1
ATOM 1688 C C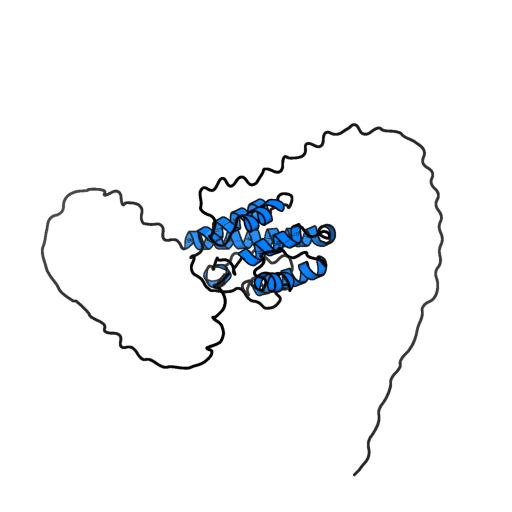 . LYS A 1 221 ? -21.792 10.535 18.746 1.00 74.88 221 LYS A C 1
ATOM 1690 O O . LYS A 1 221 ? -22.771 10.061 19.320 1.00 74.88 221 LYS A O 1
ATOM 1695 N N . LYS A 1 222 ? -20.917 11.349 19.349 1.00 71.69 222 LYS A N 1
ATOM 1696 C CA . LYS A 1 222 ? -21.167 11.935 20.668 1.00 71.69 222 LYS A CA 1
ATOM 1697 C C . LYS A 1 222 ? -22.577 12.529 20.599 1.00 71.69 222 LYS A C 1
ATOM 1699 O O . LYS A 1 222 ? -22.801 13.329 19.685 1.00 71.69 222 LYS A O 1
ATOM 1704 N N . PRO A 1 223 ? -23.529 12.106 21.454 1.00 69.12 223 PRO A N 1
ATOM 1705 C CA . PRO A 1 223 ? -24.856 12.697 21.442 1.00 69.12 223 PRO A CA 1
ATOM 1706 C C . PRO A 1 223 ? -24.641 14.200 21.569 1.00 69.12 223 PRO A C 1
ATOM 1708 O O . PRO A 1 223 ? -23.971 14.656 22.502 1.00 69.12 223 PRO A O 1
ATOM 1711 N N . GLY A 1 224 ? -25.077 14.941 20.546 1.00 75.75 224 GLY A N 1
ATOM 1712 C CA . GLY A 1 224 ? -24.956 16.392 20.540 1.00 75.75 224 GLY A CA 1
ATOM 1713 C C . GLY A 1 224 ? -25.553 16.936 21.836 1.00 75.75 224 GLY A C 1
ATOM 1714 O O . GLY A 1 224 ? -26.427 16.269 22.400 1.00 75.75 224 GLY A O 1
ATOM 1715 N N . PRO A 1 225 ? -25.070 18.086 22.344 1.00 68.56 225 PRO A N 1
ATOM 1716 C CA . PRO A 1 225 ? -25.622 18.687 23.549 1.00 68.56 225 PRO A CA 1
ATOM 1717 C C . PRO A 1 225 ? -27.137 18.723 23.390 1.00 68.56 225 PRO A C 1
ATOM 1719 O O . PRO A 1 225 ? -27.649 19.413 22.508 1.00 68.56 225 PRO A O 1
ATOM 1722 N N . GLN A 1 226 ? -27.828 17.888 24.173 1.00 56.91 226 GLN A N 1
ATOM 1723 C CA . GLN A 1 226 ? -29.277 17.885 24.213 1.00 56.91 226 GLN A CA 1
ATOM 1724 C C . GLN A 1 226 ? -29.645 19.323 24.544 1.00 56.91 226 GLN A C 1
ATOM 1726 O O . GLN A 1 226 ? -29.294 19.815 25.619 1.00 56.91 226 GLN A O 1
ATOM 1731 N N . GLN A 1 227 ? -30.254 20.027 23.588 1.00 51.44 227 GLN A N 1
ATOM 1732 C CA . GLN A 1 227 ? -30.921 21.276 23.893 1.00 51.44 227 GLN A CA 1
ATOM 1733 C C . GLN A 1 227 ? -31.916 20.919 24.983 1.00 51.44 227 GLN A C 1
ATOM 1735 O O . GLN A 1 227 ? -32.882 20.200 24.740 1.00 51.44 227 GLN A O 1
ATOM 1740 N N . SER A 1 228 ? -31.583 21.337 26.202 1.00 55.56 228 SER A N 1
ATOM 1741 C CA . SER A 1 228 ? -32.429 21.244 27.372 1.00 55.56 228 SER A CA 1
ATOM 1742 C C . SER A 1 228 ? -33.698 22.008 27.039 1.00 55.56 228 SER A C 1
ATOM 1744 O O . SER A 1 228 ? -33.770 23.222 27.225 1.00 55.56 228 SER A O 1
ATOM 1746 N N . THR A 1 229 ? -34.695 21.316 26.497 1.00 63.50 229 THR A N 1
ATOM 1747 C CA . THR A 1 229 ? -36.060 21.810 26.494 1.00 63.50 229 THR A CA 1
ATOM 1748 C C . THR A 1 229 ? -36.497 21.777 27.948 1.00 63.50 229 THR A C 1
ATOM 1750 O O . THR A 1 229 ? -37.027 20.782 28.435 1.00 63.50 229 THR A O 1
ATOM 1753 N N . ASN A 1 230 ? -36.179 22.862 28.656 1.00 53.16 230 ASN A N 1
ATOM 1754 C CA . ASN A 1 230 ? -36.835 23.237 29.893 1.00 53.16 230 ASN A CA 1
ATOM 1755 C C . ASN A 1 230 ? -38.325 23.362 29.573 1.00 53.16 230 ASN A C 1
ATOM 1757 O O . ASN A 1 230 ? -38.774 24.402 29.098 1.00 53.16 230 ASN A O 1
ATOM 1761 N N . VAL A 1 231 ? -39.078 22.293 29.811 1.00 60.62 231 VAL A N 1
ATOM 1762 C CA . VAL A 1 231 ? -40.499 22.404 30.113 1.00 60.62 231 VAL A CA 1
ATOM 1763 C C . VAL A 1 231 ? -40.652 21.949 31.552 1.00 60.62 231 VAL A C 1
ATOM 1765 O O . VAL A 1 231 ? -40.342 20.822 31.928 1.00 60.62 231 VAL A O 1
ATOM 1768 N N . HIS A 1 232 ? -40.991 22.959 32.332 1.00 59.97 232 HIS A N 1
ATOM 1769 C CA . HIS A 1 232 ? -41.197 23.007 33.759 1.00 59.97 232 HIS A CA 1
ATOM 1770 C C . HIS A 1 232 ? -42.368 22.107 34.189 1.00 59.97 232 HIS A C 1
ATOM 1772 O O . HIS A 1 232 ? -43.274 21.844 33.403 1.00 59.97 232 HIS A O 1
ATOM 1778 N N . ASP A 1 233 ? -42.332 21.743 35.472 1.00 55.38 233 ASP A N 1
ATOM 1779 C CA . ASP A 1 233 ? -43.436 21.281 36.320 1.00 55.38 233 ASP A CA 1
ATOM 1780 C C . ASP A 1 233 ? -43.948 19.844 36.183 1.00 55.38 233 ASP A C 1
ATOM 1782 O O . ASP A 1 233 ? -44.801 19.539 35.359 1.00 55.38 233 ASP A O 1
ATOM 1786 N N . THR A 1 234 ? -43.542 18.985 37.130 1.00 58.91 234 THR A N 1
ATOM 1787 C CA . THR A 1 234 ? -44.459 18.126 37.917 1.00 58.91 234 THR A CA 1
ATOM 1788 C C . THR A 1 234 ? -43.754 17.685 39.220 1.00 58.91 234 THR A C 1
ATOM 1790 O O . THR A 1 234 ? -42.572 17.332 39.171 1.00 58.91 234 THR A O 1
ATOM 1793 N N . PRO A 1 235 ? -44.426 17.738 40.392 1.00 62.03 235 PRO A N 1
ATOM 1794 C CA . PRO A 1 235 ? -43.780 17.687 41.702 1.00 62.03 235 PRO A CA 1
ATOM 1795 C C . PRO A 1 235 ? -43.491 16.279 42.235 1.00 62.03 235 PRO A C 1
ATOM 1797 O O . PRO A 1 235 ? -44.143 15.293 41.899 1.00 62.03 235 PRO A O 1
ATOM 1800 N N . MET A 1 236 ? -42.504 16.279 43.135 1.00 59.28 236 MET A N 1
ATOM 1801 C CA . MET A 1 236 ? -42.102 15.251 44.094 1.00 59.28 236 MET A CA 1
ATOM 1802 C C . MET A 1 236 ? -43.194 14.256 44.507 1.00 59.28 236 MET A C 1
ATOM 1804 O O . MET A 1 236 ? -44.186 14.640 45.124 1.00 59.28 236 MET A O 1
ATOM 1808 N N . LEU A 1 237 ? -42.869 12.965 44.388 1.00 59.25 237 LEU A N 1
ATOM 1809 C CA . LEU A 1 237 ? -43.146 12.024 45.469 1.00 59.25 237 LEU A CA 1
ATOM 1810 C C . LEU A 1 237 ? -42.017 10.993 45.624 1.00 59.25 237 LEU A C 1
ATOM 1812 O O . LEU A 1 237 ? -41.536 10.382 44.674 1.00 59.25 237 LEU A O 1
ATOM 1816 N N . GLU A 1 238 ? -41.594 10.904 46.875 1.00 50.03 238 GLU A N 1
ATOM 1817 C CA . GLU A 1 238 ? -40.556 10.099 47.509 1.00 50.03 238 GLU A CA 1
ATOM 1818 C C . GLU A 1 238 ? -40.786 8.583 47.377 1.00 50.03 238 GLU A C 1
ATOM 1820 O O . GLU A 1 238 ? -41.914 8.128 47.551 1.00 50.03 238 GLU A O 1
ATOM 1825 N N . ALA A 1 239 ? -39.713 7.797 47.196 1.00 54.00 239 ALA A N 1
ATOM 1826 C CA . ALA A 1 239 ? -39.431 6.613 48.027 1.00 54.00 239 ALA A CA 1
ATOM 1827 C C . ALA A 1 239 ? -38.065 5.951 47.695 1.00 54.00 239 ALA A C 1
ATOM 1829 O O . ALA A 1 239 ? -37.657 5.922 46.531 1.00 54.00 239 ALA A O 1
ATOM 1830 N N . PRO A 1 240 ? -37.368 5.380 48.702 1.00 62.38 240 PRO A N 1
ATOM 1831 C CA . PRO A 1 240 ? -36.040 4.777 48.583 1.00 62.38 240 PRO A CA 1
ATOM 1832 C C . PRO A 1 240 ? -36.089 3.246 48.422 1.00 62.38 240 PRO A C 1
ATOM 1834 O O . PRO A 1 240 ? -36.957 2.575 48.975 1.00 62.38 240 PRO A O 1
ATOM 1837 N N . GLY A 1 241 ? -35.100 2.660 47.735 1.00 39.41 241 GLY A N 1
ATOM 1838 C CA . GLY A 1 241 ? -35.009 1.202 47.608 1.00 39.41 241 GLY A CA 1
ATOM 1839 C C . GLY A 1 241 ? -33.730 0.691 46.947 1.00 39.41 241 GLY A C 1
ATOM 1840 O O . GLY A 1 241 ? -33.677 0.466 45.747 1.00 39.41 241 GLY A O 1
ATOM 1841 N N . THR A 1 242 ? -32.704 0.512 47.775 1.00 59.41 242 THR A N 1
ATOM 1842 C CA . THR A 1 242 ? -31.539 -0.388 47.655 1.00 59.41 242 THR A CA 1
ATOM 1843 C C . THR A 1 242 ? -31.574 -1.487 46.576 1.00 59.41 242 THR A C 1
ATOM 1845 O O . THR A 1 242 ? -32.507 -2.277 46.561 1.00 59.41 242 THR A O 1
ATOM 1848 N N . SER A 1 243 ? -30.461 -1.706 45.854 1.00 55.97 243 SER A N 1
ATOM 1849 C CA . SER A 1 243 ? -29.723 -2.990 45.929 1.00 55.97 243 SER A CA 1
ATOM 1850 C C . SER A 1 243 ? -28.406 -2.963 45.136 1.00 55.97 243 SER A C 1
ATOM 1852 O O . SER A 1 243 ? -28.368 -2.822 43.917 1.00 55.97 243 SER A O 1
ATOM 1854 N N . ARG A 1 244 ? -27.295 -3.116 45.861 1.00 48.44 244 ARG A N 1
ATOM 1855 C CA . ARG A 1 244 ? -25.911 -3.128 45.371 1.00 48.44 244 ARG A CA 1
ATOM 1856 C C . ARG A 1 244 ? -25.468 -4.581 45.195 1.00 48.44 244 ARG A C 1
ATOM 1858 O O . ARG A 1 244 ? -25.033 -5.202 46.160 1.00 48.44 244 ARG A O 1
ATOM 1865 N N . SER A 1 245 ? -25.541 -5.121 43.979 1.00 57.41 245 SER A N 1
ATOM 1866 C CA . SER A 1 245 ? -25.063 -6.481 43.696 1.00 57.41 245 SER A CA 1
ATOM 1867 C C . SER A 1 245 ? -23.597 -6.464 43.253 1.00 57.41 245 SER A C 1
ATOM 1869 O O . SER A 1 245 ? -23.257 -6.043 42.150 1.00 57.41 245 SER A O 1
ATOM 1871 N N . LYS A 1 246 ? -22.705 -6.890 44.155 1.00 51.38 246 LYS A N 1
ATOM 1872 C CA . LYS A 1 246 ? -21.281 -7.127 43.885 1.00 51.38 246 LYS A CA 1
ATOM 1873 C C . LYS A 1 246 ? -21.129 -8.528 43.289 1.00 51.38 246 LYS A C 1
ATOM 1875 O O . LYS A 1 246 ? -21.315 -9.506 44.006 1.00 51.38 246 LYS A O 1
ATOM 1880 N N . ARG A 1 247 ? -20.730 -8.646 42.021 1.00 56.88 247 ARG A N 1
ATOM 1881 C CA . ARG A 1 247 ? -20.187 -9.908 41.490 1.00 56.88 247 ARG A CA 1
ATOM 1882 C C . ARG A 1 247 ? -18.666 -9.832 41.458 1.00 56.88 247 ARG A C 1
ATOM 1884 O O . ARG A 1 247 ? -18.074 -9.037 40.739 1.00 56.88 247 ARG A O 1
ATOM 1891 N N . LYS A 1 248 ? -18.070 -10.658 42.314 1.00 50.56 248 LYS A N 1
ATOM 1892 C CA . LYS A 1 248 ? -16.647 -10.971 42.422 1.00 50.56 248 LYS A CA 1
ATOM 1893 C C . LYS A 1 248 ? -16.384 -12.074 41.393 1.00 50.56 248 LYS A C 1
ATOM 1895 O O . LYS A 1 248 ? -16.942 -13.156 41.534 1.00 50.56 248 LYS A O 1
ATOM 1900 N N . ILE A 1 249 ? -15.628 -11.784 40.336 1.00 55.44 249 ILE A N 1
ATOM 1901 C CA . ILE A 1 249 ? -15.208 -12.795 39.357 1.00 55.44 249 ILE A CA 1
ATOM 1902 C C . ILE A 1 249 ? -13.777 -13.181 39.714 1.00 55.44 249 ILE A C 1
ATOM 1904 O O . ILE A 1 249 ? -12.877 -12.343 39.720 1.00 55.44 249 ILE A O 1
ATOM 1908 N N . THR A 1 250 ? -13.616 -14.441 40.102 1.00 53.25 250 THR A N 1
ATOM 1909 C CA . THR A 1 250 ? -12.355 -15.041 40.523 1.00 53.25 250 THR A CA 1
ATOM 1910 C C . THR A 1 250 ? -11.568 -15.496 39.298 1.00 53.25 250 THR A C 1
ATOM 1912 O O . THR A 1 250 ? -12.093 -16.173 38.418 1.00 53.25 250 THR A O 1
ATOM 1915 N N . LEU A 1 251 ? -10.300 -15.099 39.288 1.00 37.88 251 LEU A N 1
ATOM 1916 C CA . LEU A 1 251 ? -9.229 -15.480 38.378 1.00 37.88 251 LEU A CA 1
ATOM 1917 C C . LEU A 1 251 ? -9.020 -17.007 38.388 1.00 37.88 251 LEU A C 1
ATOM 1919 O O . LEU A 1 251 ? -8.938 -17.604 39.460 1.00 37.88 251 LEU A O 1
ATOM 1923 N N . THR A 1 252 ? -8.878 -17.637 37.221 1.00 52.41 252 THR A N 1
ATOM 1924 C CA . THR A 1 252 ? -8.180 -18.928 37.105 1.00 52.41 252 THR A CA 1
ATOM 1925 C C . THR A 1 252 ? -7.129 -18.825 36.014 1.00 52.41 252 THR A C 1
ATOM 1927 O O . THR A 1 252 ? -7.413 -18.690 34.827 1.00 52.41 252 THR A O 1
ATOM 1930 N N . GLU A 1 253 ? -5.900 -18.823 36.498 1.00 42.00 253 GLU A N 1
ATOM 1931 C CA . GLU A 1 253 ? -4.633 -18.863 35.799 1.00 42.00 253 GLU A CA 1
ATOM 1932 C C . GLU A 1 253 ? -4.407 -20.269 35.227 1.00 42.00 253 GLU A C 1
ATOM 1934 O O . GLU A 1 253 ? -4.573 -21.270 35.928 1.00 42.00 253 GLU A O 1
ATOM 1939 N N . LYS A 1 254 ? -4.014 -20.360 33.954 1.00 51.94 254 LYS A N 1
ATOM 1940 C CA . LYS A 1 254 ? -3.341 -21.552 33.437 1.00 51.94 254 LYS A CA 1
ATOM 1941 C C . LYS A 1 254 ? -2.292 -21.143 32.410 1.00 51.94 254 LYS A C 1
ATOM 1943 O O . LYS A 1 254 ? -2.608 -20.605 31.353 1.00 51.94 254 LYS A O 1
ATOM 1948 N N . ALA A 1 255 ? -1.045 -21.377 32.795 1.00 48.69 255 ALA A N 1
ATOM 1949 C CA . ALA A 1 255 ? 0.158 -21.195 32.007 1.00 48.69 255 ALA A CA 1
ATOM 1950 C C . ALA A 1 255 ? 0.191 -22.117 30.776 1.00 48.69 255 ALA A C 1
ATOM 1952 O O . ALA A 1 255 ? -0.246 -23.266 30.846 1.00 48.69 255 ALA A O 1
ATOM 1953 N N . SER A 1 256 ? 0.808 -21.647 29.691 1.00 42.69 256 SER A N 1
ATOM 1954 C CA . SER A 1 256 ? 1.635 -22.505 28.844 1.00 42.69 256 SER A CA 1
ATOM 1955 C C . SER A 1 256 ? 2.670 -21.669 28.096 1.00 42.69 256 SER A C 1
ATOM 1957 O O . SER A 1 256 ? 2.359 -20.618 27.539 1.00 42.69 256 SER A O 1
ATOM 1959 N N . ALA A 1 257 ? 3.905 -22.146 28.163 1.00 43.75 257 ALA A N 1
ATOM 1960 C CA . ALA A 1 257 ? 5.125 -21.524 27.691 1.00 43.75 257 ALA A CA 1
ATOM 1961 C C . ALA A 1 257 ? 5.330 -21.691 26.180 1.00 43.75 257 ALA A C 1
ATOM 1963 O O . ALA A 1 257 ? 5.029 -22.752 25.641 1.00 43.75 257 ALA A O 1
ATOM 1964 N N . ALA A 1 258 ? 5.911 -20.676 25.538 1.00 42.25 258 ALA A N 1
ATOM 1965 C CA . ALA A 1 258 ? 7.053 -20.783 24.621 1.00 42.25 258 ALA A CA 1
ATOM 1966 C C . ALA A 1 258 ? 7.313 -19.431 23.936 1.00 42.25 258 ALA A C 1
ATOM 1968 O O . ALA A 1 258 ? 6.380 -18.705 23.606 1.00 42.25 258 ALA A O 1
ATOM 1969 N N . ASP A 1 259 ? 8.594 -19.185 23.667 1.00 39.22 259 ASP A N 1
ATOM 1970 C CA . ASP A 1 259 ? 9.142 -18.210 22.716 1.00 39.22 259 ASP A CA 1
ATOM 1971 C C . ASP A 1 259 ? 9.556 -16.827 23.260 1.00 39.22 259 ASP A C 1
ATOM 1973 O O . ASP A 1 259 ? 9.095 -15.764 22.841 1.00 39.22 259 ASP A O 1
ATOM 1977 N N . GLU A 1 260 ? 10.529 -16.844 24.179 1.00 42.56 260 GLU A N 1
ATOM 1978 C CA . GLU A 1 260 ? 11.490 -15.746 24.305 1.00 42.56 260 GLU A CA 1
ATOM 1979 C C . GLU A 1 260 ? 12.523 -15.849 23.179 1.00 42.56 260 GLU A C 1
ATOM 1981 O O . GLU A 1 260 ? 13.370 -16.741 23.185 1.00 42.56 260 GLU A O 1
ATOM 1986 N N . GLY A 1 261 ? 12.487 -14.919 22.223 1.00 46.19 261 GLY A N 1
ATOM 1987 C CA . GLY A 1 261 ? 13.478 -14.968 21.154 1.00 46.19 261 GLY A CA 1
ATOM 1988 C C . GLY A 1 261 ? 13.571 -13.815 20.170 1.00 46.19 261 GLY A C 1
ATOM 1989 O O . GLY A 1 261 ? 14.275 -13.990 19.186 1.00 46.19 261 GLY A O 1
ATOM 1990 N N . PHE A 1 262 ? 12.930 -12.648 20.348 1.00 44.69 262 PHE A N 1
ATOM 1991 C CA . PHE A 1 262 ? 13.182 -11.544 19.402 1.00 44.69 262 PHE A CA 1
ATOM 1992 C C . PHE A 1 262 ? 12.820 -10.134 19.894 1.00 44.69 262 PHE A C 1
ATOM 1994 O O . PHE A 1 262 ? 11.953 -9.473 19.329 1.00 44.69 262 PHE A O 1
ATOM 2001 N N . GLN A 1 263 ? 13.516 -9.615 20.910 1.00 46.50 263 GLN A N 1
ATOM 2002 C CA . GLN A 1 263 ? 13.611 -8.162 21.128 1.00 46.50 263 GLN A CA 1
ATOM 2003 C C . GLN A 1 263 ? 14.948 -7.784 21.764 1.00 46.50 263 GLN A C 1
ATOM 2005 O O . GLN A 1 263 ? 15.068 -7.721 22.982 1.00 46.50 263 GLN A O 1
ATOM 2010 N N . LYS A 1 264 ? 15.956 -7.494 20.937 1.00 46.00 264 LYS A N 1
ATOM 2011 C CA . LYS A 1 264 ? 17.110 -6.657 21.305 1.00 46.00 264 LYS A CA 1
ATOM 2012 C C . LYS A 1 264 ? 17.868 -6.272 20.039 1.00 46.00 264 LYS A C 1
ATOM 2014 O O . LYS A 1 264 ? 18.695 -7.040 19.567 1.00 46.00 264 LYS A O 1
ATOM 2019 N N . ARG A 1 265 ? 17.551 -5.094 19.499 1.00 45.44 265 ARG A N 1
ATOM 2020 C CA . ARG A 1 265 ? 18.439 -4.190 18.738 1.00 45.44 265 ARG A CA 1
ATOM 2021 C C . ARG A 1 265 ? 17.567 -3.108 18.119 1.00 45.44 265 ARG A C 1
ATOM 2023 O O . ARG A 1 265 ? 16.992 -3.344 17.077 1.00 45.44 265 ARG A O 1
ATOM 2030 N N . PHE A 1 266 ? 17.421 -1.986 18.815 1.00 42.34 266 PHE A N 1
ATOM 2031 C CA . PHE A 1 266 ? 17.214 -0.648 18.242 1.00 42.34 266 PHE A CA 1
ATOM 2032 C C . PHE A 1 266 ? 17.385 0.365 19.380 1.00 42.34 266 PHE A C 1
ATOM 2034 O O . PHE A 1 266 ? 16.426 0.916 19.913 1.00 42.34 266 PHE A O 1
ATOM 2041 N N . ARG A 1 267 ? 18.639 0.531 19.811 1.00 54.16 267 ARG A N 1
ATOM 2042 C CA . ARG A 1 267 ? 19.171 1.733 20.465 1.00 54.16 267 ARG A CA 1
ATOM 2043 C C . ARG A 1 267 ? 20.679 1.754 20.212 1.00 54.16 267 ARG A C 1
ATOM 2045 O O . ARG A 1 267 ? 21.309 0.740 20.505 1.00 54.16 267 ARG A O 1
ATOM 2052 N N . ARG A 1 268 ? 21.181 2.925 19.795 1.00 47.12 268 ARG A N 1
ATOM 2053 C CA . ARG A 1 268 ? 22.567 3.277 19.411 1.00 47.12 268 ARG A CA 1
ATOM 2054 C C . ARG A 1 268 ? 22.920 2.860 17.977 1.00 47.12 268 ARG A C 1
ATOM 2056 O O . ARG A 1 268 ? 22.614 1.731 17.612 1.00 47.12 268 ARG A O 1
ATOM 2063 N N . ASP A 1 269 ? 23.457 3.715 17.112 1.00 51.47 269 ASP A N 1
ATOM 2064 C CA . ASP A 1 269 ? 24.091 5.042 17.250 1.00 51.47 269 ASP A CA 1
ATOM 2065 C C . ASP A 1 269 ? 23.589 6.010 16.166 1.00 51.47 269 ASP A C 1
ATOM 2067 O O . ASP A 1 269 ? 23.190 5.515 15.085 1.00 51.47 269 ASP A O 1
#

Secondary structure (DSSP, 8-state):
-----------------------------------PPP-----------------SPPPTT--HHHHHHHHTTTTSTTHHHHHHHHHHHHHHS-TT--PPP--TT--HHHHHHHH-SS-PPPP-S-HHHHHHHHHHHHHHTS-TTT--SSSSPP-----HHHHGGGG--STTTTHHHHHHHHHHHT-TTGGGGHHHHHHHHHHHHHHHHHHHHHHHHHS--PPP---------------------------------------------

pLDDT: mean 75.71, std 20.13, range [37.88, 98.0]

Sequence (269 aa):
MRSPADTGLNAEQVPASPHTANSTTTTSDTDLSSARPGPGSDSAIPATPLTPTFGDSYPKFITPGILASLSDVAGTEGWSDLVQLYLKFENLSPSKSTSRLPHKQRPIEVDAWLKDATGVHPVISDVVAYAERWRLWWVECQPLKRATATWPLPHEPLSATEWGKLLNGGKYGLFLFVISLSWWARSPGLVLSSTELAAAISDVGWVLRQLADVLTTLIPKKPGPQQSTNVHDTPMLEAPGTSRSKRKITLTEKASAADEGFQKRFRRD

Radius of gyration: 31.22 Å; chains: 1; bounding box: 69×91×103 Å

Foldseek 3Di:
DDDDDDDDDDDDDDDDDDDDDDDDDDDDDDDDDDDDDDPDPPPPPPLPQPPPPDPDDADPVCDPVNVVLLRVLSPAPLSSLLVVLLRLLQVLFPVDDPQAFDPPLADVQLVVCVVDPPNDHDADPDLVVNLVSLVVSVLSRAFPVQSDPDPPTDLDQDAPVRNPSQSHDDDRHCVSNSSSLSNSSPHPCCVVCVVSSNSSSVSSSSVSVSSSVNSVVVPPPPPPPPPPPPDDDDDDDDDDDDDDDDDDDDDDDDDDDDDPDDDDDDDDD